Protein AF-0000000066527622 (afdb_homodimer)

Structure (mmCIF, N/CA/C/O backbone):
data_AF-0000000066527622-model_v1
#
loop_
_entity.id
_entity.type
_entity.pdbx_description
1 polymer 'Fucose-binding lectin PA-IIL'
#
loop_
_atom_site.group_PDB
_atom_site.id
_atom_site.type_symbol
_atom_site.label_atom_id
_atom_site.label_alt_id
_atom_site.label_comp_id
_atom_site.label_asym_id
_atom_site.label_entity_id
_atom_site.label_seq_id
_atom_site.pdbx_PDB_ins_code
_atom_site.Cartn_x
_atom_site.Cartn_y
_atom_site.Cartn_z
_atom_site.occupancy
_atom_site.B_iso_or_equiv
_atom_site.auth_seq_id
_atom_site.auth_comp_id
_atom_site.auth_asym_id
_atom_site.auth_atom_id
_atom_site.pdbx_PDB_model_num
ATOM 1 N N . MET A 1 1 ? 3.887 -8.141 -22.688 1 40.88 1 MET A N 1
ATOM 2 C CA . MET A 1 1 ? 3.383 -7.426 -21.516 1 40.88 1 MET A CA 1
ATOM 3 C C . MET A 1 1 ? 4.445 -7.348 -20.422 1 40.88 1 MET A C 1
ATOM 5 O O . MET A 1 1 ? 5.336 -8.203 -20.359 1 40.88 1 MET A O 1
ATOM 9 N N . ALA A 1 2 ? 4.75 -6.227 -19.844 1 55.34 2 ALA A N 1
ATOM 10 C CA . ALA A 1 2 ? 5.844 -6.238 -18.875 1 55.34 2 ALA A CA 1
ATOM 11 C C . ALA A 1 2 ? 5.641 -7.324 -17.828 1 55.34 2 ALA A C 1
ATOM 13 O O . ALA A 1 2 ? 4.504 -7.656 -17.484 1 55.34 2 ALA A O 1
ATOM 14 N N . THR A 1 3 ? 6.633 -8.172 -17.656 1 88.25 3 THR A N 1
ATOM 15 C CA . THR A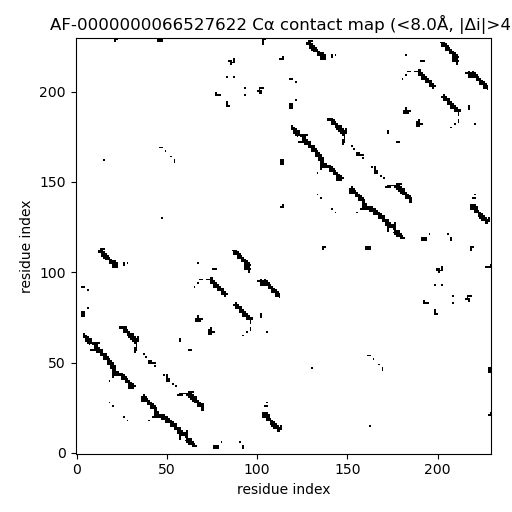 1 3 ? 6.531 -9.242 -16.672 1 88.25 3 THR A CA 1
ATOM 16 C C . THR A 1 3 ? 5.957 -8.719 -15.359 1 88.25 3 THR A C 1
ATOM 18 O O . THR A 1 3 ? 6.434 -7.711 -14.828 1 88.25 3 THR A O 1
ATOM 21 N N . GLN A 1 4 ? 4.871 -9.242 -15 1 95.56 4 GLN A N 1
ATOM 22 C CA . GLN A 1 4 ? 4.215 -8.82 -13.766 1 95.56 4 GLN A CA 1
ATOM 23 C C . GLN A 1 4 ? 5.02 -9.242 -12.539 1 95.56 4 GLN A C 1
ATOM 25 O O . GLN A 1 4 ? 5.637 -10.312 -12.531 1 95.56 4 GLN A O 1
ATOM 30 N N . GLY A 1 5 ? 5.109 -8.367 -11.586 1 98.25 5 GLY A N 1
ATOM 31 C CA . GLY A 1 5 ? 5.723 -8.672 -10.297 1 98.25 5 GLY A CA 1
ATOM 32 C C . GLY A 1 5 ? 7.223 -8.453 -10.289 1 98.25 5 GLY A C 1
ATOM 33 O O . GLY A 1 5 ? 7.906 -8.828 -9.336 1 98.25 5 GLY A O 1
ATOM 34 N N . VAL A 1 6 ? 7.77 -7.898 -11.43 1 98.5 6 VAL A N 1
ATOM 35 C CA . VAL A 1 6 ? 9.203 -7.625 -11.508 1 98.5 6 VAL A CA 1
ATOM 36 C C . VAL A 1 6 ? 9.438 -6.117 -11.586 1 98.5 6 VAL A C 1
ATOM 38 O O . VAL A 1 6 ? 8.836 -5.43 -12.414 1 98.5 6 VAL A O 1
ATOM 41 N N . PHE A 1 7 ? 10.398 -5.664 -10.789 1 98.5 7 PHE A N 1
ATOM 42 C CA . PHE A 1 7 ? 10.672 -4.234 -10.695 1 98.5 7 PHE A CA 1
ATOM 43 C C . PHE A 1 7 ? 12.172 -3.967 -10.625 1 98.5 7 PHE A C 1
ATOM 45 O O . PHE A 1 7 ? 12.945 -4.844 -10.234 1 98.5 7 PHE A O 1
ATOM 52 N N . THR A 1 8 ? 12.492 -2.842 -11.031 1 97.88 8 THR A N 1
ATOM 53 C CA . THR A 1 8 ? 13.859 -2.363 -10.859 1 97.88 8 THR A CA 1
ATOM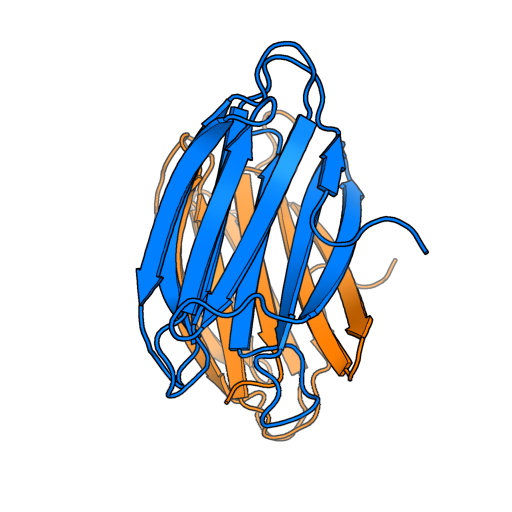 54 C C . THR A 1 8 ? 13.891 -1.115 -9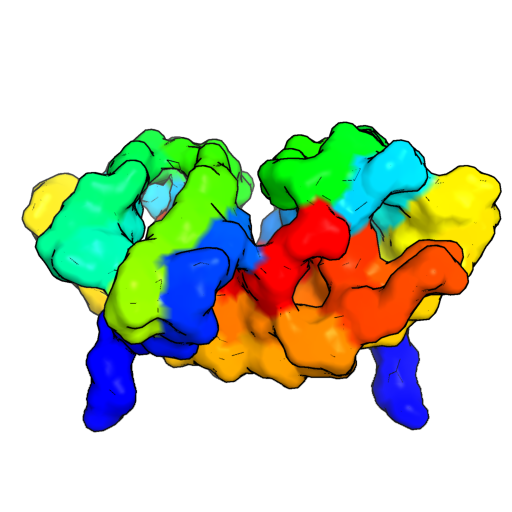.984 1 97.88 8 THR A C 1
ATOM 56 O O . THR A 1 8 ? 13.375 -0.066 -10.367 1 97.88 8 THR A O 1
ATOM 59 N N . LEU A 1 9 ? 14.461 -1.272 -8.789 1 98.38 9 LEU A N 1
ATOM 60 C CA . LEU A 1 9 ? 14.695 -0.152 -7.887 1 98.38 9 LEU A CA 1
ATOM 61 C C . LEU A 1 9 ? 16.125 0.368 -8.031 1 98.38 9 LEU A C 1
ATOM 63 O O . LEU A 1 9 ? 16.984 -0.318 -8.586 1 98.38 9 LEU A O 1
ATOM 67 N N . PRO A 1 10 ? 16.297 1.606 -7.602 1 97.5 10 PRO A N 1
ATOM 68 C CA . PRO A 1 10 ? 17.703 1.986 -7.531 1 97.5 10 PRO A CA 1
ATOM 69 C C . PRO A 1 10 ? 18.531 1.023 -6.688 1 97.5 10 PRO A C 1
ATOM 71 O O . PRO A 1 10 ? 18.047 0.516 -5.672 1 97.5 10 PRO A O 1
ATOM 74 N N . ALA A 1 11 ? 19.766 0.824 -7.082 1 98.38 11 ALA A N 1
ATOM 75 C CA . ALA A 1 11 ? 20.625 -0.128 -6.379 1 98.38 11 ALA A CA 1
ATOM 76 C C . ALA A 1 11 ? 20.844 0.3 -4.93 1 98.38 11 ALA A C 1
ATOM 78 O O . ALA A 1 11 ? 20.953 1.493 -4.641 1 98.38 11 ALA A O 1
ATOM 79 N N . ASN A 1 12 ? 20.969 -0.689 -4.062 1 98.44 12 ASN A N 1
ATOM 80 C CA . ASN A 1 12 ? 21.281 -0.513 -2.65 1 98.44 12 ASN A CA 1
ATOM 81 C C . ASN A 1 12 ? 20.344 0.495 -1.988 1 98.44 12 ASN A C 1
ATOM 83 O O . ASN A 1 12 ? 20.797 1.365 -1.239 1 98.44 12 ASN A O 1
ATOM 87 N N . THR A 1 13 ? 19.109 0.335 -2.334 1 97.81 13 THR A N 1
ATOM 88 C CA . THR A 1 13 ? 18.062 1.185 -1.775 1 97.81 13 THR A CA 1
ATOM 89 C C . THR A 1 13 ? 17.203 0.402 -0.789 1 97.81 13 THR A C 1
ATOM 91 O O . THR A 1 13 ? 16.766 -0.712 -1.086 1 97.81 13 THR A O 1
ATOM 94 N N . ARG A 1 14 ? 17 1.062 0.367 1 98.25 14 ARG A N 1
ATOM 95 C CA . ARG A 1 14 ? 16.047 0.484 1.314 1 98.25 14 ARG A CA 1
ATOM 96 C C . ARG A 1 14 ? 14.617 0.687 0.844 1 98.25 14 ARG A C 1
ATOM 98 O O . ARG A 1 14 ? 14.258 1.767 0.368 1 98.25 14 ARG A O 1
ATOM 105 N N . PHE A 1 15 ? 13.82 -0.368 0.956 1 98.69 15 PHE A N 1
ATOM 106 C CA . PHE A 1 15 ? 12.414 -0.254 0.574 1 98.69 15 PHE A CA 1
ATOM 107 C C . PHE A 1 15 ? 11.531 -1.072 1.508 1 98.69 15 PHE A C 1
ATOM 109 O O . PHE A 1 15 ? 11.984 -2.064 2.084 1 98.69 15 PHE A O 1
ATOM 116 N N . GLY A 1 16 ? 10.312 -0.607 1.746 1 98.81 16 GLY A N 1
ATOM 117 C CA . GLY A 1 16 ? 9.32 -1.382 2.473 1 98.81 16 GLY A CA 1
ATOM 118 C C . GLY A 1 16 ? 8.531 -2.32 1.584 1 98.81 16 GLY A C 1
ATOM 119 O O . GLY A 1 16 ? 8.195 -1.974 0.449 1 98.81 16 GLY A O 1
ATOM 120 N N . VAL A 1 17 ? 8.25 -3.496 2.09 1 98.94 17 VAL A N 1
ATOM 121 C CA . VAL A 1 17 ? 7.32 -4.402 1.423 1 98.94 17 VAL A CA 1
ATOM 122 C C . VAL A 1 17 ? 6.266 -4.883 2.416 1 98.94 17 VAL A C 1
ATOM 124 O O . VAL A 1 17 ? 6.598 -5.281 3.537 1 98.94 17 VAL A O 1
ATOM 127 N N . THR A 1 18 ? 5.023 -4.793 2.072 1 98.94 18 THR A N 1
ATOM 128 C CA . THR A 1 18 ? 3.898 -5.242 2.887 1 98.94 18 THR A CA 1
ATOM 129 C C . THR A 1 18 ? 2.932 -6.082 2.057 1 98.94 18 THR A C 1
ATOM 131 O O . THR A 1 18 ? 2.574 -5.707 0.939 1 98.94 18 THR A O 1
ATOM 134 N N . ALA A 1 19 ? 2.568 -7.215 2.596 1 98.88 19 ALA A N 1
ATOM 135 C CA . ALA A 1 19 ? 1.652 -8.117 1.905 1 98.88 19 ALA A CA 1
ATOM 136 C C . ALA A 1 19 ? 0.339 -8.258 2.67 1 98.88 19 ALA A C 1
ATOM 138 O O . ALA A 1 19 ? 0.336 -8.344 3.9 1 98.88 19 ALA A O 1
ATOM 139 N N . PHE A 1 20 ? -0.726 -8.258 1.896 1 98.69 20 PHE A N 1
ATOM 140 C CA . PHE A 1 20 ? -2.076 -8.406 2.424 1 98.69 20 PHE A CA 1
ATOM 141 C C . PHE A 1 20 ? -2.74 -9.664 1.873 1 98.69 20 PHE A C 1
ATOM 143 O O . PHE A 1 20 ? -2.527 -10.023 0.716 1 98.69 20 PHE A O 1
ATOM 150 N N . ALA A 1 21 ? -3.584 -10.281 2.701 1 97.69 21 ALA A N 1
ATOM 151 C CA . ALA A 1 21 ? -4.391 -11.406 2.223 1 97.69 21 ALA A CA 1
ATOM 152 C C . ALA A 1 21 ? -5.871 -11.047 2.199 1 97.69 21 ALA A C 1
ATOM 154 O O . ALA A 1 21 ? -6.383 -10.438 3.143 1 97.69 21 ALA A O 1
ATOM 155 N N . ASN A 1 22 ? -6.516 -11.406 1.112 1 96.75 22 ASN A N 1
ATOM 156 C CA . ASN A 1 22 ? -7.957 -11.281 0.908 1 96.75 22 ASN A CA 1
ATOM 157 C C . ASN A 1 22 ? -8.547 -12.547 0.302 1 96.75 22 ASN A C 1
ATOM 159 O O . ASN A 1 22 ? -9.312 -12.484 -0.663 1 96.75 22 ASN A O 1
ATOM 163 N N . SER A 1 23 ? -8.203 -13.648 0.774 1 93.94 23 SER A N 1
ATOM 164 C CA . SER A 1 23 ? -8.586 -14.945 0.225 1 93.94 23 SER A CA 1
ATOM 165 C C . SER A 1 23 ? -8.789 -15.977 1.33 1 93.94 23 SER A C 1
ATOM 167 O O . SER A 1 23 ? -8.109 -15.93 2.357 1 93.94 23 SER A O 1
ATOM 169 N N . SER A 1 24 ? -9.695 -16.891 1.033 1 93.06 24 SER A N 1
ATOM 170 C CA . SER A 1 24 ? -9.852 -18.031 1.939 1 93.06 24 SER A CA 1
ATOM 171 C C . SER A 1 24 ? -8.68 -19 1.83 1 93.06 24 SER A C 1
ATOM 173 O O . SER A 1 24 ? -8.453 -19.812 2.727 1 93.06 24 SER A O 1
ATOM 175 N N . GLY A 1 25 ? -8.039 -18.984 0.658 1 93.56 25 GLY A N 1
ATOM 176 C CA . GLY A 1 25 ? -6.824 -19.766 0.513 1 93.56 25 GLY A CA 1
ATOM 177 C C . GLY A 1 25 ? -5.598 -19.078 1.091 1 93.56 25 GLY A C 1
ATOM 178 O O . GLY A 1 25 ? -5.477 -17.859 1.024 1 93.56 25 GLY A O 1
ATOM 179 N N . THR A 1 26 ? -4.75 -19.922 1.686 1 96.81 26 THR A N 1
ATOM 180 C CA . THR A 1 26 ? -3.506 -19.375 2.211 1 96.81 26 THR A CA 1
ATOM 181 C C . THR A 1 26 ? -2.643 -18.812 1.084 1 96.81 26 THR A C 1
ATOM 183 O O . THR A 1 26 ? -2.293 -19.531 0.148 1 96.81 26 THR A O 1
ATOM 186 N N . GLN A 1 27 ? -2.326 -17.531 1.138 1 97.44 27 GLN A N 1
ATOM 187 C CA . GLN A 1 27 ? -1.458 -16.859 0.184 1 97.44 27 GLN A CA 1
ATOM 188 C C . GLN A 1 27 ? -0.003 -16.891 0.643 1 97.44 27 GLN A C 1
ATOM 190 O O . GLN A 1 27 ? 0.295 -16.594 1.804 1 97.44 27 GLN A O 1
ATOM 195 N N . THR A 1 28 ? 0.851 -17.25 -0.206 1 98.62 28 THR A N 1
ATOM 196 C CA . THR A 1 28 ? 2.281 -17.188 0.069 1 98.62 28 THR A CA 1
ATOM 197 C C . THR A 1 28 ? 2.963 -16.188 -0.854 1 98.62 28 THR A C 1
ATOM 199 O O . THR A 1 28 ? 2.869 -16.297 -2.078 1 98.62 28 THR A O 1
ATOM 202 N N . VAL A 1 29 ? 3.621 -15.234 -0.305 1 98.69 29 VAL A N 1
ATOM 203 C CA . VAL A 1 29 ? 4.312 -14.18 -1.042 1 98.69 29 VAL A CA 1
ATOM 204 C C . VAL A 1 29 ? 5.82 -14.328 -0.858 1 98.69 29 VAL A C 1
ATOM 206 O O . VAL A 1 29 ? 6.316 -14.336 0.271 1 98.69 29 VAL A O 1
ATOM 209 N N . ASN A 1 30 ? 6.504 -14.422 -1.914 1 98.81 30 ASN A N 1
ATOM 210 C CA . ASN A 1 30 ? 7.961 -14.367 -1.914 1 98.81 30 ASN A CA 1
ATOM 211 C C . ASN A 1 30 ? 8.477 -13.07 -2.543 1 98.81 30 ASN A C 1
ATOM 213 O O . ASN A 1 30 ? 8.023 -12.68 -3.621 1 98.81 30 ASN A O 1
ATOM 217 N N . VAL A 1 31 ? 9.352 -12.484 -1.854 1 98.94 31 VAL A N 1
ATOM 218 C CA . VAL A 1 31 ? 10.031 -11.312 -2.387 1 98.94 31 VAL A CA 1
ATOM 219 C C . VAL A 1 31 ? 11.492 -11.656 -2.68 1 98.94 31 VAL A C 1
ATOM 221 O O . VAL A 1 31 ? 12.242 -12.023 -1.774 1 98.94 31 VAL A O 1
ATOM 224 N N . LEU A 1 32 ? 11.812 -11.578 -3.93 1 98.88 32 LEU A N 1
ATOM 225 C CA . LEU A 1 32 ? 13.188 -11.867 -4.332 1 98.88 32 LEU A CA 1
ATOM 226 C C . LEU A 1 32 ? 13.953 -10.586 -4.605 1 98.88 32 LEU A C 1
ATOM 228 O O . LEU A 1 32 ? 13.414 -9.641 -5.195 1 98.88 32 LEU A O 1
ATOM 232 N N . VAL A 1 33 ? 15.156 -10.609 -4.141 1 98.81 33 VAL A N 1
ATOM 233 C CA . VAL A 1 33 ? 16.125 -9.57 -4.473 1 98.81 33 VAL A CA 1
ATOM 234 C C . VAL A 1 33 ? 17.328 -10.188 -5.172 1 98.81 33 VAL A C 1
ATOM 236 O O . VAL A 1 33 ? 17.953 -11.117 -4.645 1 98.81 33 VAL A O 1
ATOM 239 N N . ASN A 1 34 ? 17.625 -9.695 -6.281 1 98.06 34 ASN A N 1
ATOM 240 C CA . ASN A 1 34 ? 18.703 -10.273 -7.098 1 98.06 34 ASN A CA 1
ATOM 241 C C . ASN A 1 34 ? 18.516 -11.781 -7.277 1 98.06 34 ASN A C 1
ATOM 243 O O . ASN A 1 34 ? 19.453 -12.555 -7.098 1 98.06 34 ASN A O 1
ATOM 247 N N . ASN A 1 35 ? 17.266 -12.148 -7.461 1 97.31 35 ASN A N 1
ATOM 248 C CA . ASN A 1 35 ? 16.859 -13.508 -7.797 1 97.31 35 ASN A CA 1
ATOM 249 C C . ASN A 1 35 ? 17 -14.445 -6.602 1 97.31 35 ASN A C 1
ATOM 251 O O . ASN A 1 35 ? 17.031 -15.672 -6.77 1 97.31 35 ASN A O 1
ATOM 255 N N . GLU A 1 36 ? 17.219 -13.883 -5.43 1 98.5 36 GLU A N 1
ATOM 256 C CA . GLU A 1 36 ? 17.266 -14.656 -4.191 1 98.5 36 GLU A CA 1
ATOM 257 C C . GLU A 1 36 ? 16.125 -14.266 -3.254 1 98.5 36 GLU A C 1
ATOM 259 O O . GLU A 1 36 ? 15.82 -13.078 -3.107 1 98.5 36 GLU A O 1
ATOM 264 N N . THR A 1 37 ? 15.555 -15.281 -2.619 1 98.69 37 THR A N 1
ATOM 265 C CA . THR A 1 37 ? 14.453 -14.984 -1.704 1 98.69 37 THR A CA 1
ATOM 266 C C . THR A 1 37 ? 14.945 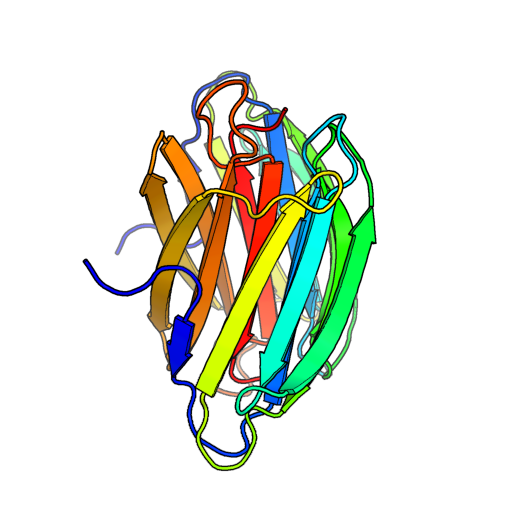-14.164 -0.516 1 98.69 37 THR A C 1
ATOM 268 O O . THR A 1 37 ? 15.844 -14.594 0.212 1 98.69 37 THR A O 1
ATOM 271 N N . ALA A 1 38 ? 14.422 -13.008 -0.41 1 98.88 38 ALA A N 1
ATOM 272 C CA . ALA A 1 38 ? 14.805 -12.117 0.684 1 98.88 38 ALA A CA 1
ATOM 273 C C . ALA A 1 38 ? 13.766 -12.148 1.801 1 98.88 38 ALA A C 1
ATOM 275 O O . ALA A 1 38 ? 14.086 -11.867 2.959 1 98.88 38 ALA A O 1
ATOM 276 N N . ALA A 1 39 ? 12.516 -12.469 1.486 1 98.88 39 ALA A N 1
ATOM 277 C CA . ALA A 1 39 ? 11.445 -12.57 2.469 1 98.88 39 ALA A CA 1
ATOM 278 C C . ALA A 1 39 ? 10.328 -13.484 1.974 1 98.88 39 ALA A C 1
ATOM 280 O O . ALA A 1 39 ? 10.109 -13.617 0.766 1 98.88 39 ALA A O 1
ATOM 281 N N . THR A 1 40 ? 9.656 -14.141 2.834 1 98.81 40 THR A N 1
ATOM 282 C CA . THR A 1 40 ? 8.461 -14.938 2.59 1 98.81 40 THR A CA 1
ATOM 283 C C . THR A 1 40 ? 7.371 -14.602 3.607 1 98.81 40 THR A C 1
ATOM 285 O O . THR A 1 40 ? 7.625 -14.602 4.816 1 98.81 40 THR A O 1
ATOM 288 N N . PHE A 1 41 ? 6.215 -14.289 3.131 1 98.69 41 PHE A N 1
ATOM 289 C CA . PHE A 1 41 ? 5.039 -14.062 3.963 1 98.69 41 PHE A CA 1
ATOM 290 C C . PHE A 1 41 ? 3.939 -15.062 3.629 1 98.69 41 PHE A C 1
ATOM 292 O O . PHE A 1 41 ? 3.752 -15.422 2.465 1 98.69 41 PHE A O 1
ATOM 299 N N . SER A 1 42 ? 3.266 -15.516 4.605 1 98.44 42 SER A N 1
ATOM 300 C CA . SER A 1 42 ? 2.154 -16.422 4.371 1 98.44 42 SER A CA 1
ATOM 301 C C . SER A 1 42 ? 1.005 -16.172 5.336 1 98.44 42 SER A C 1
ATOM 303 O O . SER A 1 42 ? 1.231 -15.898 6.52 1 98.44 42 SER A O 1
ATOM 305 N N . GLY A 1 43 ? -0.171 -16.203 4.797 1 97.25 43 GLY A N 1
ATOM 306 C CA . GLY A 1 43 ? -1.341 -16.031 5.645 1 97.25 43 GLY A CA 1
ATOM 307 C C . GLY A 1 43 ? -2.646 -16.062 4.871 1 97.25 43 GLY A C 1
ATOM 308 O O . GLY A 1 43 ? -2.643 -16.141 3.639 1 97.25 43 GLY A O 1
ATOM 309 N N . GLN A 1 44 ? -3.648 -16.203 5.57 1 95.25 44 GLN A N 1
ATOM 310 C CA . GLN A 1 44 ? -5 -16.281 5.027 1 95.25 44 GLN A CA 1
ATOM 311 C C . GLN A 1 44 ? -5.93 -15.297 5.746 1 95.25 44 GLN A C 1
ATOM 313 O O . GLN A 1 44 ? -5.867 -15.164 6.969 1 95.25 44 GLN A O 1
ATOM 318 N N . SER A 1 45 ? -6.734 -14.625 4.914 1 96.31 45 SER A N 1
ATOM 319 C CA . SER A 1 45 ? -7.762 -13.734 5.438 1 96.31 45 SER A CA 1
ATOM 320 C C . SER A 1 45 ? -8.758 -13.336 4.355 1 96.31 45 SER A C 1
ATOM 322 O O . SER A 1 45 ? -8.414 -13.312 3.17 1 96.31 45 SER A O 1
ATOM 324 N N . THR A 1 46 ? -9.922 -13.031 4.645 1 94.38 46 THR A N 1
ATOM 325 C CA . THR A 1 46 ? -10.883 -12.43 3.721 1 94.38 46 THR A CA 1
ATOM 326 C C . THR A 1 46 ? -11.125 -10.969 4.07 1 94.38 46 THR A C 1
ATOM 328 O O . THR A 1 46 ? -12.086 -10.359 3.586 1 94.38 46 THR A O 1
ATOM 331 N N . ASN A 1 47 ? -10.266 -10.414 4.988 1 96.88 47 ASN A N 1
ATOM 332 C CA . ASN A 1 47 ? -10.477 -9.07 5.516 1 96.88 47 ASN A CA 1
ATOM 333 C C . ASN A 1 47 ? -9.219 -8.219 5.406 1 96.88 47 ASN A C 1
ATOM 335 O O . ASN A 1 47 ? -8.898 -7.461 6.32 1 96.88 47 ASN A O 1
ATOM 339 N N . ASN A 1 48 ? -8.5 -8.391 4.395 1 97.88 48 ASN A N 1
ATOM 340 C CA . ASN A 1 48 ? -7.363 -7.543 4.051 1 97.88 48 ASN A CA 1
ATOM 341 C C . ASN A 1 48 ? -6.324 -7.52 5.168 1 97.88 48 ASN A C 1
ATOM 343 O O . ASN A 1 48 ? -5.77 -6.465 5.484 1 97.88 48 ASN A O 1
ATOM 347 N N . ALA A 1 49 ? -6.062 -8.648 5.785 1 98 49 ALA A N 1
ATOM 348 C CA . ALA A 1 49 ? -5.09 -8.711 6.871 1 98 49 ALA A CA 1
ATOM 349 C C . ALA A 1 49 ? -3.668 -8.539 6.344 1 98 49 ALA A C 1
ATOM 351 O O . ALA A 1 49 ? -3.32 -9.078 5.289 1 98 49 ALA A O 1
ATOM 352 N N . VAL A 1 50 ? -2.867 -7.754 7.105 1 98.5 50 VAL A N 1
ATOM 353 C CA . VAL A 1 50 ? -1.434 -7.742 6.84 1 98.5 50 VAL A CA 1
ATOM 354 C C . VAL A 1 50 ? -0.827 -9.094 7.215 1 98.5 50 VAL A C 1
ATOM 356 O O . VAL A 1 50 ? -0.875 -9.5 8.375 1 98.5 50 VAL A O 1
ATOM 359 N N . ILE A 1 51 ? -0.206 -9.719 6.25 1 98.56 51 ILE A N 1
ATOM 360 C CA . ILE A 1 51 ? 0.34 -11.039 6.547 1 98.56 51 ILE A CA 1
ATOM 361 C C . ILE A 1 51 ? 1.859 -10.953 6.68 1 98.56 51 ILE A C 1
ATOM 363 O O . ILE A 1 51 ? 2.514 -11.93 7.051 1 98.56 51 ILE A O 1
ATOM 367 N N . GLY A 1 52 ? 2.434 -9.797 6.391 1 98.56 52 GLY A N 1
ATOM 368 C CA . GLY A 1 52 ? 3.855 -9.562 6.578 1 98.56 52 GLY A CA 1
ATOM 369 C C . GLY A 1 52 ? 4.301 -8.188 6.121 1 98.56 52 GLY A C 1
ATOM 370 O O . GLY A 1 52 ? 3.725 -7.621 5.191 1 98.56 52 GLY A O 1
ATOM 371 N N . THR A 1 53 ? 5.27 -7.629 6.742 1 98.62 53 THR A N 1
ATOM 372 C CA . THR A 1 53 ? 5.922 -6.375 6.367 1 98.62 53 THR A CA 1
ATOM 373 C C . THR A 1 53 ? 7.398 -6.398 6.75 1 98.62 53 THR A C 1
ATOM 375 O O . THR A 1 53 ? 7.766 -6.949 7.793 1 98.62 53 THR A O 1
ATOM 378 N N . GLN A 1 54 ? 8.234 -5.926 5.93 1 98.62 54 GLN A N 1
ATOM 379 C CA . GLN A 1 54 ? 9.672 -5.91 6.176 1 98.62 54 GLN A CA 1
ATOM 380 C C . GLN A 1 54 ? 10.359 -4.812 5.371 1 98.62 54 GLN A C 1
ATOM 382 O O . GLN A 1 54 ? 9.898 -4.457 4.285 1 98.62 54 GLN A O 1
ATOM 387 N N . VAL A 1 55 ? 11.344 -4.238 5.945 1 98.81 55 VAL A N 1
ATOM 388 C CA . VAL A 1 55 ? 12.242 -3.389 5.168 1 98.81 55 VAL A CA 1
ATOM 389 C C . VAL A 1 55 ? 13.391 -4.223 4.609 1 98.81 55 VAL A C 1
ATOM 391 O O . VAL A 1 55 ? 14.031 -4.98 5.344 1 98.81 55 VAL A O 1
ATOM 394 N N . LEU A 1 56 ? 13.57 -4.168 3.328 1 98.81 56 LEU A N 1
ATOM 395 C CA . LEU A 1 56 ? 14.633 -4.883 2.629 1 98.81 56 LEU A CA 1
ATOM 396 C C . LEU A 1 56 ? 15.547 -3.908 1.899 1 98.81 56 LEU A C 1
ATOM 398 O O . LEU A 1 56 ? 15.305 -2.701 1.891 1 98.81 56 LEU A O 1
ATOM 402 N N . ASN A 1 57 ? 16.641 -4.371 1.373 1 98.81 57 ASN A N 1
ATOM 403 C CA . ASN A 1 57 ? 17.562 -3.637 0.508 1 98.81 57 ASN A CA 1
ATOM 404 C C . ASN A 1 57 ? 17.562 -4.191 -0.914 1 98.81 57 ASN A C 1
ATOM 406 O O . ASN A 1 57 ? 17.562 -5.406 -1.112 1 98.81 57 ASN A O 1
ATOM 410 N N . SER A 1 58 ? 17.578 -3.365 -1.928 1 98.75 58 SER A N 1
ATOM 411 C CA . SER A 1 58 ? 17.359 -3.77 -3.314 1 98.75 58 SER A CA 1
ATOM 412 C C . SER A 1 58 ? 18.609 -4.41 -3.9 1 98.75 58 SER A C 1
ATOM 414 O O . SER A 1 58 ? 18.594 -4.887 -5.039 1 98.75 58 SER A O 1
ATOM 416 N N . GLY A 1 59 ? 19.672 -4.457 -3.115 1 98.19 59 GLY A N 1
ATOM 417 C CA . GLY A 1 59 ? 20.906 -5.086 -3.566 1 98.19 59 GLY A CA 1
ATOM 418 C C . GLY A 1 59 ? 21.562 -4.355 -4.723 1 98.19 59 GLY A C 1
ATOM 419 O O . GLY A 1 59 ? 21.156 -3.244 -5.07 1 98.19 59 GLY A O 1
ATOM 420 N N . SER A 1 60 ? 22.5 -4.914 -5.324 1 98.19 60 SER A N 1
ATOM 421 C CA . SER A 1 60 ? 23.375 -4.238 -6.277 1 98.19 60 SER A CA 1
ATOM 422 C C . SER A 1 60 ? 22.672 -4.027 -7.617 1 98.19 60 SER A C 1
ATOM 424 O O . SER A 1 60 ? 22.953 -3.055 -8.32 1 98.19 60 SER A O 1
ATOM 426 N N . SER A 1 61 ? 21.812 -4.895 -8 1 97.94 61 SER A N 1
ATOM 427 C CA . SER A 1 61 ? 21.172 -4.789 -9.312 1 97.94 61 SER A CA 1
ATOM 428 C C . SER A 1 61 ? 19.859 -4.016 -9.227 1 97.94 61 SER A C 1
ATOM 430 O O . SER A 1 61 ? 19.344 -3.555 -10.242 1 97.94 61 SER A O 1
ATOM 432 N N . GLY A 1 62 ? 19.281 -3.961 -8.078 1 98.38 62 GLY A N 1
ATOM 433 C CA . GLY A 1 62 ? 17.984 -3.318 -7.875 1 98.38 62 GLY A CA 1
ATOM 434 C C . GLY A 1 62 ? 16.812 -4.168 -8.344 1 98.38 62 GLY A C 1
ATOM 435 O O . GLY A 1 62 ? 15.68 -3.707 -8.344 1 98.38 62 GLY A O 1
ATOM 436 N N . LYS A 1 63 ? 17.125 -5.387 -8.695 1 98.44 63 LYS A N 1
ATOM 437 C CA . LYS A 1 63 ? 16.062 -6.242 -9.211 1 98.44 63 LYS A CA 1
ATOM 438 C C . LYS A 1 63 ? 15.234 -6.832 -8.07 1 98.44 63 LYS A C 1
ATOM 440 O O . LYS A 1 63 ? 15.766 -7.527 -7.203 1 98.44 63 LYS A O 1
ATOM 445 N N . VAL A 1 64 ? 13.992 -6.531 -7.988 1 98.81 64 VAL A N 1
ATOM 446 C CA . VAL A 1 64 ? 13.047 -7.039 -6.996 1 98.81 64 VAL A CA 1
ATOM 447 C C . VAL A 1 64 ? 11.898 -7.766 -7.695 1 98.81 64 VAL A C 1
ATOM 449 O O . VAL A 1 64 ? 11.336 -7.254 -8.664 1 98.81 64 VAL A O 1
ATOM 452 N N . GLN A 1 65 ? 11.633 -8.945 -7.25 1 98.81 65 GLN A N 1
ATOM 453 C CA . GLN A 1 65 ? 10.539 -9.719 -7.832 1 98.81 65 GLN A CA 1
ATOM 454 C C . GLN A 1 65 ? 9.578 -10.211 -6.75 1 98.81 65 GLN A C 1
ATOM 456 O O . GLN A 1 65 ? 10.016 -10.711 -5.711 1 98.81 65 GLN A O 1
ATOM 461 N N . VAL A 1 66 ? 8.312 -10.062 -6.973 1 98.88 66 VAL A N 1
ATOM 462 C CA . VAL A 1 66 ? 7.262 -10.602 -6.113 1 98.88 66 VAL A CA 1
ATOM 463 C C . VAL A 1 66 ? 6.629 -11.828 -6.781 1 98.88 66 VAL A C 1
ATOM 465 O O . VAL A 1 66 ? 6.215 -11.758 -7.941 1 98.88 66 VAL A O 1
ATOM 468 N N . GLN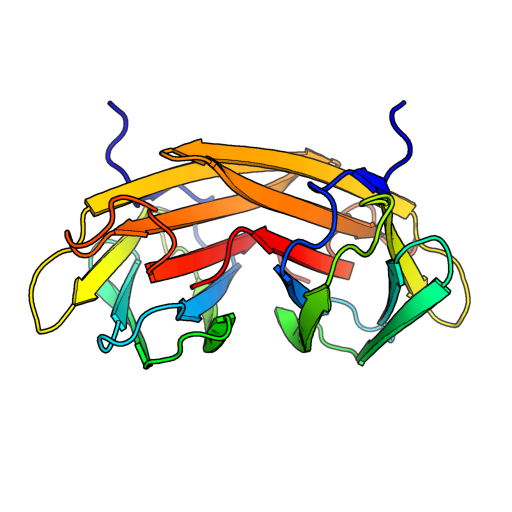 A 1 67 ? 6.629 -12.875 -6.078 1 98.56 67 GLN A N 1
ATOM 469 C CA . GLN A 1 67 ? 5.902 -14.078 -6.48 1 98.56 67 GLN A CA 1
ATOM 470 C C . GLN A 1 67 ? 4.816 -14.422 -5.469 1 98.56 67 GLN A C 1
ATOM 472 O O . GLN A 1 67 ? 5.02 -14.305 -4.262 1 98.56 67 GLN A O 1
ATOM 477 N N . VAL A 1 68 ? 3.684 -14.859 -6.004 1 98.5 68 VAL A N 1
ATOM 478 C CA . VAL A 1 68 ? 2.582 -15.258 -5.133 1 98.5 68 VAL A CA 1
ATOM 479 C C . VAL A 1 68 ? 2.08 -16.641 -5.535 1 98.5 68 VAL A C 1
ATOM 481 O O . VAL A 1 68 ? 1.978 -16.953 -6.723 1 98.5 68 VAL A O 1
ATOM 484 N N . SER A 1 69 ? 1.835 -17.406 -4.578 1 97.69 69 SER A N 1
ATOM 485 C CA . SER A 1 69 ? 1.249 -18.719 -4.84 1 97.69 69 SER A CA 1
ATOM 486 C C . SER A 1 69 ? 0.158 -19.047 -3.824 1 97.69 69 SER A C 1
ATOM 488 O O . SER A 1 69 ? 0.1 -18.453 -2.75 1 97.69 69 SER A O 1
ATOM 490 N N . VAL A 1 70 ? -0.715 -19.891 -4.207 1 94.88 70 VAL A N 1
ATOM 491 C CA . VAL A 1 70 ? -1.723 -20.5 -3.342 1 94.88 70 VAL A CA 1
ATOM 492 C C . VAL A 1 70 ? -1.631 -22.016 -3.43 1 94.88 70 VAL A C 1
ATOM 494 O O . VAL A 1 70 ? -1.688 -22.594 -4.52 1 94.88 70 VAL A O 1
ATOM 497 N N . ASN A 1 71 ? -1.445 -22.531 -2.16 1 87 71 ASN A N 1
ATOM 498 C CA . ASN A 1 71 ? -1.304 -23.984 -2.094 1 87 71 ASN A CA 1
ATOM 499 C C . ASN A 1 71 ? -0.237 -24.484 -3.062 1 87 71 ASN A C 1
ATOM 501 O O . ASN A 1 71 ? -0.446 -25.484 -3.76 1 87 71 ASN A O 1
ATOM 505 N N . GLY A 1 72 ? 0.786 -23.688 -3.236 1 87.88 72 GLY A N 1
ATOM 506 C CA . GLY A 1 72 ? 1.939 -24.109 -4.016 1 87.88 72 GLY A CA 1
ATOM 507 C C . GLY A 1 72 ? 1.804 -23.812 -5.496 1 87.88 72 GLY A C 1
ATOM 508 O O . GLY A 1 72 ? 2.725 -24.062 -6.273 1 87.88 72 GLY A O 1
ATOM 509 N N . ARG A 1 73 ? 0.653 -23.281 -5.906 1 94.19 73 ARG A N 1
ATOM 510 C CA . ARG A 1 73 ? 0.441 -22.922 -7.305 1 94.19 73 ARG A CA 1
ATOM 511 C C . ARG A 1 73 ? 0.616 -21.422 -7.527 1 94.19 73 ARG A C 1
ATOM 513 O O . ARG A 1 73 ? 0.046 -20.609 -6.793 1 94.19 73 ARG A O 1
ATOM 520 N N . PRO A 1 74 ? 1.44 -21.188 -8.586 1 96 74 PRO A N 1
ATOM 521 C CA . PRO A 1 74 ? 1.624 -19.75 -8.844 1 96 74 PRO A CA 1
ATOM 522 C C . PRO A 1 74 ? 0.316 -19.047 -9.188 1 96 74 PRO A C 1
ATOM 524 O O . PRO A 1 74 ? -0.526 -19.594 -9.891 1 96 74 PRO A O 1
ATOM 527 N N . SER A 1 75 ? 0.151 -17.922 -8.656 1 96.94 75 SER A N 1
ATOM 528 C CA . SER A 1 75 ? -1.001 -17.078 -8.969 1 96.94 75 SER A CA 1
ATOM 529 C C . SER A 1 75 ? -0.716 -16.172 -10.164 1 96.94 75 SER A C 1
ATOM 531 O O . SER A 1 75 ? 0.443 -15.891 -10.469 1 96.94 75 SER A O 1
ATOM 533 N N . ASP A 1 76 ? -1.81 -15.773 -10.891 1 95.69 76 ASP A N 1
ATOM 534 C CA . ASP A 1 76 ? -1.671 -14.695 -11.859 1 95.69 76 ASP A CA 1
ATOM 535 C C . ASP A 1 76 ? -1.455 -13.352 -11.156 1 95.69 76 ASP A C 1
ATOM 537 O O . ASP A 1 76 ? -2.08 -13.078 -10.133 1 95.69 76 ASP A O 1
ATOM 541 N N . LEU A 1 77 ? -0.554 -12.562 -11.781 1 97.5 77 LEU A N 1
ATOM 542 C CA . LEU A 1 77 ? -0.268 -11.273 -11.148 1 97.5 77 LEU A CA 1
ATOM 543 C C . LEU A 1 77 ? -0.605 -10.125 -12.086 1 97.5 77 LEU A C 1
ATOM 545 O O . LEU A 1 77 ? -0.55 -10.273 -13.312 1 97.5 77 LEU A O 1
ATOM 549 N N . VAL A 1 78 ? -0.985 -9.047 -11.562 1 97.44 78 VAL A N 1
ATOM 550 C CA . VAL A 1 78 ? -0.999 -7.727 -12.188 1 97.44 78 VAL A CA 1
ATOM 551 C C . VAL A 1 78 ? -0.199 -6.742 -11.336 1 97.44 78 VAL A C 1
ATOM 553 O O . VAL A 1 78 ? -0.173 -6.852 -10.109 1 97.44 78 VAL A O 1
ATOM 556 N N . SER A 1 79 ? 0.567 -5.805 -12.016 1 98.06 79 SER A N 1
ATOM 557 C CA . SER A 1 79 ? 1.398 -4.91 -11.211 1 98.06 79 SER A CA 1
ATOM 558 C C . SER A 1 79 ? 1.637 -3.588 -11.93 1 98.06 79 SER A C 1
ATOM 560 O O . SER A 1 79 ? 1.399 -3.477 -13.133 1 98.06 79 SER A O 1
ATOM 562 N N . ALA A 1 80 ? 1.962 -2.645 -11.141 1 97.06 80 ALA A N 1
ATOM 563 C CA . ALA A 1 80 ? 2.309 -1.324 -11.656 1 97.06 80 ALA A CA 1
ATOM 564 C C . ALA A 1 80 ? 3.293 -0.612 -10.734 1 97.06 80 ALA A C 1
ATOM 566 O O . ALA A 1 80 ? 3.367 -0.916 -9.547 1 97.06 80 ALA A O 1
ATOM 567 N N . GLN A 1 81 ? 4.039 0.227 -11.32 1 96.5 81 GLN A N 1
ATOM 568 C CA . GLN A 1 81 ? 4.859 1.166 -10.555 1 96.5 81 GLN A CA 1
ATOM 569 C C . GLN A 1 81 ? 4.297 2.582 -10.648 1 96.5 81 GLN A C 1
ATOM 571 O O . GLN A 1 81 ? 3.859 3.018 -11.711 1 96.5 81 GLN A O 1
ATOM 576 N N . VAL A 1 82 ? 4.246 3.27 -9.539 1 96.88 82 VAL A N 1
ATOM 577 C CA . VAL A 1 82 ? 3.697 4.617 -9.445 1 96.88 82 VAL A CA 1
ATOM 578 C C . VAL A 1 82 ? 4.719 5.547 -8.797 1 96.88 82 VAL A C 1
ATOM 580 O O . VAL A 1 82 ? 5.352 5.184 -7.801 1 96.88 82 VAL A O 1
ATOM 583 N N . ILE A 1 83 ? 4.867 6.664 -9.43 1 97.38 83 ILE A N 1
ATOM 584 C CA . ILE A 1 83 ? 5.742 7.676 -8.852 1 97.38 83 ILE A CA 1
ATOM 585 C C . ILE A 1 83 ? 4.93 8.922 -8.508 1 97.38 83 ILE A C 1
ATOM 587 O O . ILE A 1 83 ? 4.262 9.492 -9.375 1 97.38 83 ILE A O 1
ATOM 591 N N . LEU A 1 84 ? 4.988 9.258 -7.172 1 96.44 84 LEU A N 1
ATOM 592 C CA . LEU A 1 84 ? 4.363 10.5 -6.738 1 96.44 84 LEU A CA 1
ATOM 593 C C . LEU A 1 84 ? 5.395 11.609 -6.605 1 96.44 84 LEU A C 1
ATOM 595 O O . LEU A 1 84 ? 6.535 11.461 -7.051 1 96.44 84 LEU A O 1
ATOM 599 N N . THR A 1 85 ? 4.992 12.672 -6.098 1 89.69 85 THR A N 1
ATOM 600 C CA . THR A 1 85 ? 5.871 13.82 -5.914 1 89.69 85 THR A CA 1
ATOM 601 C C . THR A 1 85 ? 7.094 13.445 -5.086 1 89.69 85 THR A C 1
ATOM 603 O O . THR A 1 85 ? 7.008 12.602 -4.188 1 89.69 85 THR A O 1
ATOM 606 N N . ASN A 1 86 ? 8.281 14.07 -5.527 1 91.19 86 ASN A N 1
ATOM 607 C CA . ASN A 1 86 ? 9.57 13.93 -4.852 1 91.19 86 ASN A CA 1
ATOM 608 C C . ASN A 1 86 ? 10.023 12.469 -4.82 1 91.19 86 ASN A C 1
ATOM 610 O O . ASN A 1 86 ? 10.523 11.992 -3.801 1 91.19 86 ASN A O 1
ATOM 614 N N . GLU A 1 87 ? 9.688 11.828 -5.785 1 91.69 87 GLU A N 1
ATOM 615 C CA . GLU A 1 87 ? 10.211 10.492 -6.07 1 91.69 87 GLU A CA 1
ATOM 616 C C . GLU A 1 87 ? 9.727 9.477 -5.039 1 91.69 87 GLU A C 1
ATOM 618 O O . GLU A 1 87 ? 10.445 8.531 -4.711 1 91.69 87 GLU A O 1
ATOM 623 N N . LEU A 1 88 ? 8.617 9.844 -4.383 1 96.44 88 LEU A N 1
ATOM 624 C CA . LEU A 1 88 ? 7.973 8.773 -3.623 1 96.44 88 LEU A CA 1
ATOM 625 C C . LEU A 1 88 ? 7.438 7.691 -4.555 1 96.44 88 LEU A C 1
ATOM 627 O O . LEU A 1 88 ? 6.543 7.949 -5.363 1 96.44 88 LEU A O 1
ATOM 631 N N . ASN A 1 89 ? 8.008 6.531 -4.434 1 98.12 89 ASN A N 1
ATOM 632 C CA . ASN A 1 89 ? 7.727 5.453 -5.375 1 98.12 89 ASN A CA 1
ATOM 633 C C . ASN A 1 89 ? 6.898 4.348 -4.727 1 98.12 89 ASN A C 1
ATOM 635 O O . ASN A 1 89 ? 7.113 4.008 -3.561 1 98.12 89 ASN A O 1
ATOM 639 N N . PHE A 1 90 ? 6.012 3.781 -5.508 1 98.5 90 PHE A N 1
ATOM 640 C CA . PHE A 1 90 ? 5.289 2.57 -5.133 1 98.5 90 PHE A CA 1
ATOM 641 C C . PHE A 1 90 ? 5.406 1.512 -6.223 1 98.5 90 PHE A C 1
ATOM 643 O O . PHE A 1 90 ? 5.422 1.837 -7.414 1 98.5 90 PHE A O 1
ATOM 650 N N . ALA A 1 91 ? 5.543 0.319 -5.875 1 98.62 91 ALA A N 1
ATOM 651 C CA . ALA A 1 91 ? 5.195 -0.83 -6.707 1 98.62 91 ALA A CA 1
ATOM 652 C C . ALA A 1 91 ? 4.016 -1.599 -6.117 1 98.62 91 ALA A C 1
ATOM 654 O O . ALA A 1 91 ? 4.008 -1.913 -4.926 1 98.62 91 ALA A O 1
ATOM 655 N N . LEU A 1 92 ? 3.049 -1.854 -6.969 1 98.69 92 LEU A N 1
ATOM 656 C CA . LEU A 1 92 ? 1.794 -2.475 -6.555 1 98.69 92 LEU A CA 1
ATOM 657 C C . LEU A 1 92 ? 1.583 -3.805 -7.266 1 98.69 92 LEU A C 1
ATOM 659 O O . LEU A 1 92 ? 1.778 -3.9 -8.484 1 98.69 92 LEU A O 1
ATOM 663 N N . VAL A 1 93 ? 1.238 -4.82 -6.484 1 98.62 93 VAL A N 1
ATOM 664 C CA . VAL A 1 93 ? 0.987 -6.137 -7.066 1 98.62 93 VAL A CA 1
ATOM 665 C C . VAL A 1 93 ? -0.358 -6.668 -6.578 1 98.62 93 VAL A C 1
ATOM 667 O O . VAL A 1 93 ? -0.66 -6.609 -5.383 1 98.62 93 VAL A O 1
ATOM 670 N N . GLY A 1 94 ? -1.205 -7.094 -7.438 1 98.25 94 GLY A N 1
ATOM 671 C CA . GLY A 1 94 ? -2.365 -7.922 -7.145 1 98.25 94 GLY A CA 1
ATOM 672 C C . GLY A 1 94 ? -2.244 -9.336 -7.684 1 98.25 94 GLY A C 1
ATOM 673 O O . GLY A 1 94 ? -1.593 -9.555 -8.711 1 98.25 94 GLY A O 1
ATOM 674 N N . SER A 1 95 ? -2.885 -10.25 -6.922 1 97.75 95 SER A N 1
ATOM 675 C CA . SER A 1 95 ? -2.795 -11.633 -7.359 1 97.75 95 SER A CA 1
ATOM 676 C C . SER A 1 95 ? -4.18 -12.266 -7.496 1 97.75 95 SER A C 1
ATOM 678 O O . SER A 1 95 ? -5.141 -11.789 -6.887 1 97.75 95 SER A O 1
ATOM 680 N N . GLU A 1 96 ? -4.258 -13.281 -8.281 1 94.88 96 GLU A N 1
ATOM 681 C CA . GLU A 1 96 ? -5.465 -14.07 -8.5 1 94.88 96 GLU A CA 1
ATOM 682 C C . GLU A 1 96 ? -5.156 -15.57 -8.477 1 94.88 96 GLU A C 1
ATOM 684 O O . GLU A 1 96 ? -4.262 -16.031 -9.188 1 94.88 96 GLU A O 1
ATOM 689 N N . ASP A 1 97 ? -5.906 -16.281 -7.656 1 89.12 97 ASP A N 1
ATOM 690 C CA . ASP A 1 97 ? -5.582 -17.688 -7.449 1 89.12 97 ASP A CA 1
ATOM 691 C C . ASP A 1 97 ? -6.418 -18.578 -8.367 1 89.12 97 ASP A C 1
ATOM 693 O O . ASP A 1 97 ? -6.324 -19.812 -8.297 1 89.12 97 ASP A O 1
ATOM 697 N N . GLY A 1 98 ? -7.215 -18 -9.227 1 83 98 GLY A N 1
ATOM 698 C CA . GLY A 1 98 ? -7.914 -18.781 -10.234 1 83 98 GLY A CA 1
ATOM 699 C C . GLY A 1 98 ? -9.375 -19.016 -9.891 1 83 98 GLY A C 1
ATOM 700 O O . GLY A 1 98 ? -10.094 -19.672 -10.648 1 83 98 GLY A O 1
ATOM 701 N N . THR A 1 99 ? -9.797 -18.578 -8.773 1 81.38 99 THR A N 1
ATOM 702 C CA . THR A 1 99 ? -11.148 -18.906 -8.344 1 81.38 99 THR A CA 1
ATOM 703 C C . THR A 1 99 ? -12.141 -17.844 -8.812 1 81.38 99 THR A C 1
ATOM 705 O O . THR A 1 99 ? -13.273 -18.172 -9.18 1 81.38 99 THR A O 1
ATOM 708 N N . ASP A 1 100 ? -11.594 -16.719 -8.711 1 82.88 100 ASP A N 1
ATOM 709 C CA . ASP A 1 100 ? -12.359 -15.586 -9.195 1 82.88 100 ASP A CA 1
ATOM 710 C C . ASP A 1 100 ? -11.469 -14.617 -9.977 1 82.88 100 ASP A C 1
ATOM 712 O O . ASP A 1 100 ? -10.305 -14.914 -10.234 1 82.88 100 ASP A O 1
ATOM 716 N N . ASN A 1 101 ? -11.789 -13.664 -10.656 1 87.62 101 ASN A N 1
ATOM 717 C CA . ASN A 1 101 ? -11.07 -12.758 -11.539 1 87.62 101 ASN A CA 1
ATOM 718 C C . ASN A 1 101 ? -10.953 -11.359 -10.938 1 87.62 101 ASN A C 1
ATOM 720 O O . ASN A 1 101 ? -11.07 -10.367 -11.656 1 87.62 101 ASN A O 1
ATOM 724 N N . ASP A 1 102 ? -10.648 -11.414 -9.578 1 88.62 102 ASP A N 1
ATOM 725 C CA . ASP A 1 102 ? -10.695 -10.086 -8.977 1 88.62 102 ASP A CA 1
ATOM 726 C C . ASP A 1 102 ? -9.289 -9.578 -8.656 1 88.62 102 ASP A C 1
ATOM 728 O O . ASP A 1 102 ? -9.109 -8.398 -8.336 1 88.62 102 ASP A O 1
ATOM 732 N N . TYR A 1 103 ? -8.258 -10.414 -8.742 1 94.12 103 TYR A N 1
ATOM 733 C CA . TYR A 1 103 ? -6.836 -10.109 -8.648 1 94.12 103 TYR A CA 1
ATOM 734 C C . TYR A 1 103 ? -6.516 -9.383 -7.348 1 94.12 103 TYR A C 1
ATOM 736 O O . TYR A 1 103 ? -5.66 -8.492 -7.32 1 94.12 103 TYR A O 1
ATOM 744 N N . ASN A 1 104 ? -7.352 -9.727 -6.203 1 95.88 104 ASN A N 1
ATOM 745 C CA . ASN A 1 104 ? -7.113 -9.094 -4.906 1 95.88 104 ASN A CA 1
ATOM 746 C C . ASN A 1 104 ? -6.766 -10.125 -3.836 1 95.88 104 ASN A C 1
ATOM 748 O O . ASN A 1 104 ? -6.75 -9.805 -2.646 1 95.88 104 ASN A O 1
ATOM 752 N N . ASP A 1 105 ? -6.512 -11.398 -4.23 1 96.75 105 ASP A N 1
ATOM 753 C CA . ASP A 1 105 ? -6.32 -12.453 -3.248 1 96.75 105 ASP A CA 1
ATOM 754 C C . ASP A 1 105 ? -5.133 -12.156 -2.338 1 96.75 105 ASP A C 1
ATOM 756 O O . ASP A 1 105 ? -5.223 -12.297 -1.117 1 96.75 105 ASP A O 1
ATOM 760 N N . ALA A 1 106 ? -4.078 -11.859 -2.912 1 97.56 106 ALA A N 1
ATOM 761 C CA . ALA A 1 106 ? -2.969 -11.195 -2.236 1 97.56 106 ALA A CA 1
ATOM 762 C C . ALA A 1 106 ? -2.67 -9.836 -2.877 1 97.56 106 ALA A C 1
ATOM 764 O O . ALA A 1 106 ? -2.75 -9.695 -4.098 1 97.56 106 ALA A O 1
ATOM 765 N N . VAL A 1 107 ? -2.416 -8.867 -2.062 1 98.5 107 VAL A N 1
ATOM 766 C CA . VAL A 1 107 ? -1.953 -7.547 -2.479 1 98.5 107 VAL A CA 1
ATOM 767 C C . VAL A 1 107 ? -0.594 -7.25 -1.849 1 98.5 107 VAL A C 1
ATOM 769 O O . VAL A 1 107 ? -0.384 -7.512 -0.662 1 98.5 107 VAL A O 1
ATOM 772 N N . VAL A 1 108 ? 0.355 -6.801 -2.617 1 98.88 108 VAL A N 1
ATOM 773 C CA . VAL A 1 108 ? 1.673 -6.43 -2.113 1 98.88 108 VAL A CA 1
ATOM 774 C C . VAL A 1 108 ? 1.976 -4.977 -2.475 1 98.88 108 VAL A C 1
ATOM 776 O O . VAL A 1 108 ? 1.738 -4.551 -3.605 1 98.88 108 VAL A O 1
ATOM 779 N N . VAL A 1 109 ? 2.42 -4.219 -1.521 1 98.88 109 VAL A N 1
ATOM 780 C CA . VAL A 1 109 ? 2.824 -2.83 -1.712 1 98.88 109 VAL A CA 1
ATOM 781 C C . VAL A 1 109 ? 4.305 -2.672 -1.368 1 98.88 109 VAL A C 1
ATOM 783 O O . VAL A 1 109 ? 4.746 -3.08 -0.292 1 98.88 109 VAL A O 1
ATOM 786 N N . ILE A 1 110 ? 5.031 -2.131 -2.303 1 98.94 110 ILE A N 1
ATOM 787 C CA . ILE A 1 110 ? 6.418 -1.73 -2.102 1 98.94 110 ILE A CA 1
ATOM 788 C C . ILE A 1 110 ? 6.531 -0.209 -2.172 1 98.94 110 ILE A C 1
ATOM 790 O O . ILE A 1 110 ? 5.961 0.423 -3.062 1 98.94 110 ILE A O 1
ATOM 794 N N . ASN A 1 111 ? 7.203 0.395 -1.178 1 98.81 111 ASN A N 1
ATOM 795 C CA . ASN A 1 111 ? 7.395 1.841 -1.216 1 98.81 111 ASN A CA 1
ATOM 796 C C . ASN A 1 111 ? 8.836 2.225 -0.904 1 98.81 111 ASN A C 1
ATOM 798 O O . ASN A 1 111 ? 9.492 1.579 -0.083 1 98.81 111 ASN A O 1
ATOM 802 N N . TRP A 1 112 ? 9.352 3.178 -1.589 1 97.88 112 TRP A N 1
ATOM 803 C CA . TRP A 1 112 ? 10.664 3.771 -1.368 1 97.88 112 TRP A CA 1
ATOM 804 C C . TRP A 1 112 ? 10.711 5.203 -1.889 1 97.88 112 TRP A C 1
ATOM 806 O O . TRP A 1 112 ? 9.859 5.609 -2.684 1 97.88 112 TRP A O 1
ATOM 816 N N . PRO A 1 113 ? 11.695 6.051 -1.441 1 95.19 113 PRO A N 1
ATOM 817 C CA . PRO A 1 113 ? 12.719 5.797 -0.422 1 95.19 113 PRO A CA 1
ATOM 818 C C . PRO A 1 113 ? 12.156 5.82 0.997 1 95.19 113 PRO A C 1
ATOM 820 O O . PRO A 1 113 ? 11.008 6.219 1.201 1 95.19 113 PRO A O 1
ATOM 823 N N . LEU A 1 114 ? 12.914 5.258 1.938 1 95.19 114 LEU A N 1
ATOM 824 C CA . LEU A 1 114 ? 12.547 5.32 3.35 1 95.19 114 LEU A CA 1
ATOM 825 C C . LEU A 1 114 ? 13.359 6.387 4.074 1 95.19 114 LEU A C 1
ATOM 827 O O . LEU A 1 114 ? 14.359 6.879 3.543 1 95.19 114 LEU A O 1
ATOM 831 N N . GLY A 1 115 ? 12.914 6.766 5.289 1 79.69 115 GLY A N 1
ATOM 832 C CA . GLY A 1 115 ? 13.672 7.688 6.117 1 79.69 115 GLY A CA 1
ATOM 833 C C . GLY A 1 115 ? 13.422 9.141 5.773 1 79.69 115 GLY A C 1
ATOM 834 O O . GLY A 1 115 ? 12.875 9.453 4.715 1 79.69 115 GLY A O 1
ATOM 835 N N . MET B 1 1 ? -5.355 21.781 -8.883 1 41.28 1 MET B N 1
ATOM 836 C CA . MET B 1 1 ? -4.754 20.469 -8.664 1 41.28 1 MET B CA 1
ATOM 837 C C . MET B 1 1 ? -5.691 19.562 -7.863 1 41.28 1 MET B C 1
ATOM 839 O O . MET B 1 1 ? -6.535 20.047 -7.109 1 41.28 1 MET B O 1
ATOM 843 N N . ALA B 1 2 ? -5.973 18.359 -8.25 1 56.41 2 ALA B N 1
ATOM 844 C CA . ALA B 1 2 ? -6.949 17.609 -7.465 1 56.41 2 ALA B CA 1
ATOM 845 C C . ALA B 1 2 ? -6.582 17.594 -5.984 1 56.41 2 ALA B C 1
ATOM 847 O O . ALA B 1 2 ? -5.398 17.625 -5.633 1 56.41 2 ALA B O 1
ATOM 848 N N . THR B 1 3 ? -7.516 18.016 -5.129 1 88.19 3 THR B N 1
ATOM 849 C CA . THR B 1 3 ? -7.254 18.031 -3.695 1 88.19 3 THR B CA 1
ATOM 850 C C . THR B 1 3 ? -6.57 16.734 -3.256 1 88.19 3 THR B C 1
ATOM 852 O O . THR B 1 3 ? -7.039 15.648 -3.576 1 88.19 3 THR B O 1
ATOM 855 N N . GLN B 1 4 ? -5.441 16.875 -2.746 1 95.5 4 GLN B N 1
ATOM 856 C CA . GLN B 1 4 ? -4.68 15.727 -2.289 1 95.5 4 GLN B CA 1
ATOM 857 C C . GLN B 1 4 ? -5.348 15.062 -1.086 1 95.5 4 GLN B C 1
ATOM 859 O O . GLN B 1 4 ? -5.914 15.75 -0.232 1 95.5 4 GLN B O 1
ATOM 864 N N . GLY B 1 5 ? -5.367 13.758 -1.098 1 98.25 5 GLY B N 1
ATOM 865 C CA . GLY B 1 5 ? -5.848 12.984 0.036 1 98.25 5 GLY B CA 1
ATOM 866 C C . GLY B 1 5 ? -7.348 12.766 0.016 1 98.25 5 GLY B C 1
ATOM 867 O O . GLY B 1 5 ? -7.922 12.273 0.99 1 98.25 5 GLY B O 1
ATOM 868 N N . VAL B 1 6 ? -8.023 13.227 -1.099 1 98.44 6 VAL B N 1
ATOM 869 C CA . VAL B 1 6 ? -9.469 13.039 -1.221 1 98.44 6 VAL B CA 1
ATOM 870 C C . VAL B 1 6 ? -9.766 12.078 -2.371 1 98.44 6 VAL B C 1
ATOM 872 O O . VAL B 1 6 ? -9.273 12.266 -3.486 1 98.44 6 VAL B O 1
ATOM 875 N N . PHE B 1 7 ? -10.664 11.125 -2.096 1 98.5 7 PHE B N 1
ATOM 876 C CA . PHE B 1 7 ? -10.984 10.086 -3.07 1 98.5 7 PHE B CA 1
ATOM 877 C C . PHE B 1 7 ? -12.477 9.797 -3.088 1 98.5 7 PHE B C 1
ATOM 879 O O . PHE B 1 7 ? -13.18 10.07 -2.113 1 98.5 7 PHE B O 1
ATOM 886 N N . THR B 1 8 ? -12.875 9.328 -4.156 1 97.75 8 THR B N 1
ATOM 887 C CA . THR B 1 8 ? -14.242 8.82 -4.277 1 97.75 8 THR B CA 1
ATOM 888 C C . THR B 1 8 ? -14.234 7.336 -4.617 1 97.75 8 THR B C 1
ATOM 890 O O . THR B 1 8 ? -13.789 6.941 -5.699 1 97.75 8 THR B O 1
ATOM 893 N N . LEU B 1 9 ? -14.688 6.539 -3.664 1 98.31 9 LEU B N 1
ATOM 894 C CA . LEU B 1 9 ? -14.891 5.109 -3.873 1 98.31 9 LEU B CA 1
ATOM 895 C C . LEU B 1 9 ? -16.344 4.809 -4.219 1 98.31 9 LEU B C 1
ATOM 897 O O . LEU B 1 9 ? -17.219 5.645 -4.004 1 98.31 9 LEU B O 1
ATOM 901 N N . PRO B 1 10 ? -16.531 3.656 -4.828 1 97.5 10 PRO B N 1
ATOM 902 C CA . PRO B 1 10 ? -17.938 3.291 -4.934 1 97.5 10 PRO B CA 1
ATOM 903 C C . PRO B 1 10 ? -18.656 3.275 -3.582 1 97.5 10 PRO B C 1
ATOM 905 O O . PRO B 1 10 ? -18.062 2.889 -2.574 1 97.5 10 PRO B O 1
ATOM 908 N N . ALA B 1 11 ? -19.891 3.652 -3.592 1 98.38 11 ALA B N 1
ATOM 909 C CA . ALA B 1 11 ? -20.641 3.732 -2.34 1 98.38 11 ALA B CA 1
ATOM 910 C C . ALA B 1 11 ? -20.75 2.361 -1.678 1 98.38 11 ALA B C 1
ATOM 912 O O . ALA B 1 11 ? -20.891 1.345 -2.359 1 98.38 11 ALA B O 1
ATOM 913 N N . ASN B 1 12 ? -20.75 2.369 -0.35 1 98.44 12 ASN B N 1
ATOM 914 C CA . ASN B 1 12 ? -20.938 1.188 0.486 1 98.44 12 ASN B CA 1
ATOM 915 C C . ASN B 1 12 ? -20 0.062 0.089 1 98.44 12 ASN B C 1
ATOM 917 O O . ASN B 1 12 ? -20.406 -1.096 -0.012 1 98.44 12 ASN B O 1
ATOM 921 N N . THR B 1 13 ? -18.797 0.47 -0.15 1 97.81 13 THR B N 1
ATOM 922 C CA . THR B 1 13 ? -17.734 -0.47 -0.506 1 97.81 13 THR B CA 1
ATOM 923 C C . THR B 1 13 ? -16.75 -0.64 0.648 1 97.81 13 THR B C 1
ATOM 925 O O . THR B 1 13 ? -16.297 0.345 1.237 1 97.81 13 THR B O 1
ATOM 928 N N . ARG B 1 14 ? -16.469 -1.918 0.916 1 98.19 14 ARG B N 1
ATOM 929 C CA . ARG B 1 14 ? -15.414 -2.189 1.886 1 98.19 14 ARG B CA 1
ATOM 930 C C . ARG B 1 14 ? -14.039 -1.913 1.288 1 98.19 14 ARG B C 1
ATOM 932 O O . ARG B 1 14 ? -13.773 -2.27 0.139 1 98.19 14 ARG B O 1
ATOM 939 N N . PHE B 1 15 ? -13.188 -1.263 2.062 1 98.69 15 PHE B N 1
ATOM 940 C CA . PHE B 1 15 ? -11.836 -0.995 1.595 1 98.69 15 PHE B CA 1
ATOM 941 C C . PHE B 1 15 ? -10.828 -1.108 2.738 1 98.69 15 PHE B C 1
ATOM 943 O O . PHE B 1 15 ? -11.18 -0.897 3.9 1 98.69 15 PHE B O 1
ATOM 950 N N . GLY B 1 16 ? -9.633 -1.536 2.441 1 98.81 16 GLY B N 1
ATOM 951 C CA . GLY B 1 16 ? -8.539 -1.523 3.406 1 98.81 16 GLY B CA 1
ATOM 952 C C . GLY B 1 16 ? -7.789 -0.207 3.439 1 98.81 16 GLY B C 1
ATOM 953 O O . GLY B 1 16 ? -7.57 0.417 2.398 1 98.81 16 GLY B O 1
ATOM 954 N N . VAL B 1 17 ? -7.418 0.215 4.633 1 98.94 17 VAL B N 1
ATOM 955 C CA . VAL B 1 17 ? -6.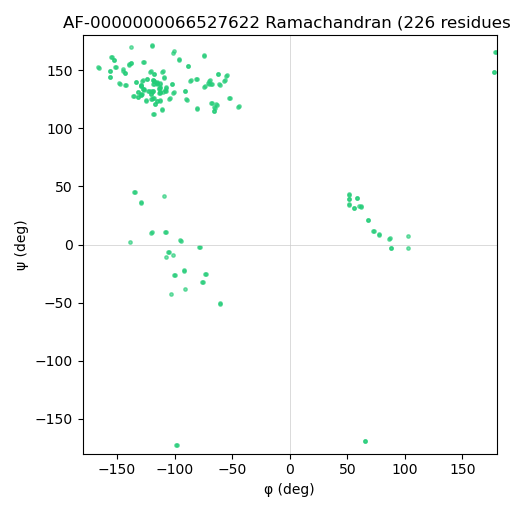52 1.354 4.777 1 98.94 17 VAL B CA 1
ATOM 956 C C . VAL B 1 17 ? -5.355 0.979 5.695 1 98.94 17 VAL B C 1
ATOM 958 O O . VAL B 1 17 ? -5.562 0.392 6.758 1 98.94 17 VAL B O 1
ATOM 961 N N . THR B 1 18 ? -4.156 1.226 5.281 1 98.94 18 THR B N 1
ATOM 962 C CA . THR B 1 18 ? -2.943 0.968 6.047 1 98.94 18 THR B CA 1
ATOM 963 C C . THR B 1 18 ? -2.025 2.188 6.031 1 98.94 18 THR B C 1
ATOM 965 O O . THR B 1 18 ? -1.793 2.783 4.977 1 98.94 18 THR B O 1
ATOM 968 N N . ALA B 1 19 ? -1.562 2.557 7.199 1 98.88 19 ALA B N 1
ATOM 969 C CA . ALA B 1 19 ? -0.681 3.715 7.328 1 98.88 19 ALA B CA 1
ATOM 970 C C . ALA B 1 19 ? 0.704 3.297 7.816 1 98.88 19 ALA B C 1
ATOM 972 O O . ALA B 1 19 ? 0.827 2.439 8.695 1 98.88 19 ALA B O 1
ATOM 973 N N . PHE B 1 20 ? 1.693 3.91 7.195 1 98.69 20 PHE B N 1
ATOM 974 C CA . PHE B 1 20 ? 3.094 3.676 7.527 1 98.69 20 PHE B CA 1
ATOM 975 C C . PHE B 1 20 ? 3.754 4.953 8.031 1 98.69 20 PHE B C 1
ATOM 977 O O . PHE B 1 20 ? 3.438 6.051 7.562 1 98.69 20 PHE B O 1
ATOM 984 N N . ALA B 1 21 ? 4.699 4.793 8.961 1 97.75 21 ALA B N 1
ATOM 985 C CA . ALA B 1 21 ? 5.504 5.934 9.406 1 97.75 21 ALA B CA 1
ATOM 986 C C . ALA B 1 21 ? 6.961 5.773 8.977 1 97.75 21 ALA B C 1
ATOM 988 O O . ALA B 1 21 ? 7.531 4.688 9.102 1 97.75 21 ALA B O 1
ATOM 989 N N . ASN B 1 22 ? 7.52 6.848 8.469 1 96.81 22 ASN B N 1
ATOM 990 C CA . ASN B 1 22 ? 8.922 6.977 8.102 1 96.81 22 ASN B CA 1
ATOM 991 C C . ASN B 1 22 ? 9.508 8.305 8.578 1 96.81 22 ASN B C 1
ATOM 993 O O . ASN B 1 22 ? 10.164 9.016 7.812 1 96.81 22 ASN B O 1
ATOM 997 N N . SER B 1 23 ? 9.258 8.672 9.742 1 94 23 SER B N 1
ATOM 998 C CA . SER B 1 23 ? 9.641 9.961 10.305 1 94 23 SER B CA 1
ATOM 999 C C . SER B 1 23 ? 9.992 9.836 11.781 1 94 23 SER B C 1
ATOM 1001 O O . SER B 1 23 ? 9.43 9.008 12.492 1 94 23 SER B O 1
ATOM 1003 N N . SER B 1 24 ? 10.891 10.734 12.195 1 93.12 24 SER B N 1
ATOM 1004 C CA . SER B 1 24 ? 11.18 10.828 13.625 1 93.12 24 SER B CA 1
ATOM 1005 C C . SER B 1 24 ? 10.039 11.5 14.375 1 93.12 24 SER B C 1
ATOM 1007 O O . SER B 1 24 ? 9.93 11.367 15.602 1 93.12 24 SER B O 1
ATOM 1009 N N . GLY B 1 25 ? 9.281 12.32 13.641 1 93.69 25 GLY B N 1
ATOM 1010 C CA . GLY B 1 25 ? 8.094 12.891 14.242 1 93.69 25 GLY B CA 1
ATOM 1011 C C . GLY B 1 25 ? 6.906 11.953 14.234 1 93.69 25 GLY B C 1
ATOM 1012 O O . GLY B 1 25 ? 6.723 11.188 13.289 1 93.69 25 GLY B O 1
ATOM 1013 N N . THR B 1 26 ? 6.16 12.047 15.352 1 96.94 26 THR B N 1
ATOM 1014 C CA . THR B 1 26 ? 4.953 11.227 15.414 1 96.94 26 THR B CA 1
ATOM 1015 C C . THR B 1 26 ? 3.961 11.656 14.336 1 96.94 26 THR B C 1
ATOM 1017 O O . THR B 1 26 ? 3.555 12.82 14.281 1 96.94 26 THR B O 1
ATOM 1020 N N . GLN B 1 27 ? 3.604 10.75 13.453 1 97.44 27 GLN B N 1
ATOM 1021 C CA . GLN B 1 27 ? 2.619 10.969 12.398 1 97.44 27 GLN B CA 1
ATOM 1022 C C . GLN B 1 27 ? 1.218 10.586 12.859 1 97.44 27 GLN B C 1
ATOM 1024 O O . GLN B 1 27 ? 1.02 9.516 13.445 1 97.44 27 GLN B O 1
ATOM 1029 N N . THR B 1 28 ? 0.305 11.414 12.641 1 98.69 28 THR B N 1
ATOM 1030 C CA . THR B 1 28 ? -1.096 11.102 12.906 1 98.69 28 THR B CA 1
ATOM 1031 C C . THR B 1 28 ? -1.899 11.086 11.609 1 98.69 28 THR B C 1
ATOM 1033 O O . THR B 1 28 ? -1.919 12.078 10.875 1 98.69 28 THR B O 1
ATOM 1036 N N . VAL B 1 29 ? -2.541 10.016 11.328 1 98.69 29 VAL B N 1
ATOM 1037 C CA . VAL B 1 29 ? -3.34 9.836 10.117 1 98.69 29 VAL B CA 1
ATOM 1038 C C . VAL B 1 29 ? -4.816 9.727 10.492 1 98.69 29 VAL B C 1
ATOM 1040 O O . VAL B 1 29 ? -5.203 8.867 11.289 1 98.69 29 VAL B O 1
ATOM 1043 N N . ASN B 1 30 ? -5.59 10.562 9.938 1 98.81 30 ASN B N 1
ATOM 1044 C CA . ASN B 1 30 ? -7.043 10.453 10.031 1 98.81 30 ASN B CA 1
ATOM 1045 C C . ASN B 1 30 ? -7.66 10.031 8.703 1 98.81 30 ASN B C 1
ATOM 1047 O O . ASN B 1 30 ? -7.336 10.594 7.656 1 98.81 30 ASN B O 1
ATOM 1051 N N . VAL B 1 31 ? -8.5 9.086 8.797 1 98.94 31 VAL B N 1
ATOM 1052 C CA . VAL B 1 31 ? -9.281 8.672 7.637 1 98.94 31 VAL B CA 1
ATOM 1053 C C . VAL B 1 31 ? -10.742 9.055 7.836 1 98.94 31 VAL B C 1
ATOM 1055 O O . VAL B 1 31 ? -11.391 8.594 8.781 1 98.94 31 VAL B O 1
ATOM 1058 N N . LEU B 1 32 ? -11.172 9.922 6.988 1 98.88 32 LEU B N 1
ATOM 1059 C CA . LEU B 1 32 ? -12.562 10.359 7.066 1 98.88 32 LEU B CA 1
ATOM 1060 C C . LEU B 1 32 ? -13.406 9.672 6 1 98.88 32 LEU B C 1
ATOM 1062 O O . LEU B 1 32 ? -12.961 9.508 4.859 1 98.88 32 LEU B O 1
ATOM 1066 N N . VAL B 1 33 ? -14.57 9.289 6.43 1 98.81 33 VAL B N 1
ATOM 1067 C CA . VAL B 1 33 ? -15.609 8.797 5.527 1 98.81 33 VAL B CA 1
ATOM 1068 C C . VAL B 1 33 ? -16.859 9.68 5.637 1 98.81 33 VAL B C 1
ATOM 1070 O O . VAL B 1 33 ? -17.375 9.883 6.734 1 98.81 33 VAL B O 1
ATOM 1073 N N . ASN B 1 34 ? -17.281 10.172 4.566 1 98.06 34 ASN B N 1
ATOM 1074 C CA . ASN B 1 34 ? -18.391 11.117 4.555 1 98.06 34 ASN B CA 1
ATOM 1075 C C . ASN B 1 34 ? -18.156 12.266 5.539 1 98.06 34 ASN B C 1
ATOM 1077 O O . ASN B 1 34 ? -19.062 12.602 6.316 1 98.06 34 ASN B O 1
ATOM 1081 N N . ASN B 1 35 ? -16.906 12.703 5.578 1 97.31 35 ASN B N 1
ATOM 1082 C CA . ASN B 1 35 ? -16.484 13.883 6.328 1 97.31 35 ASN B CA 1
ATOM 1083 C C . ASN B 1 35 ? -16.484 13.609 7.832 1 97.31 35 ASN B C 1
ATOM 1085 O O . ASN B 1 35 ? -16.484 14.547 8.633 1 97.31 35 ASN B O 1
ATOM 1089 N N . GLU B 1 36 ? -16.609 12.344 8.203 1 98.5 36 GLU B N 1
ATOM 1090 C CA . GLU B 1 36 ? -16.516 11.938 9.602 1 98.5 36 GLU B CA 1
ATOM 1091 C C . GLU B 1 36 ? -15.305 11.031 9.828 1 98.5 36 GLU B C 1
ATOM 1093 O O . GLU B 1 36 ? -15.031 10.141 9.016 1 98.5 36 GLU B O 1
ATOM 1098 N N . THR B 1 37 ? -14.625 11.258 10.938 1 98.69 37 THR B N 1
ATOM 1099 C CA . THR B 1 37 ? -13.461 10.43 11.227 1 98.69 37 THR B CA 1
ATOM 1100 C C . THR B 1 37 ? -13.867 8.977 11.453 1 98.69 37 THR B C 1
ATOM 1102 O O . THR B 1 37 ? -14.68 8.688 12.336 1 98.69 37 THR B O 1
ATOM 1105 N N . ALA B 1 38 ? -13.383 8.156 10.617 1 98.88 38 ALA B N 1
ATOM 1106 C CA . ALA B 1 38 ? -13.695 6.734 10.719 1 98.88 38 ALA B CA 1
ATOM 1107 C C . ALA B 1 38 ? -12.555 5.969 11.383 1 98.88 38 ALA B C 1
ATOM 1109 O O . ALA B 1 38 ? -12.781 4.91 11.977 1 98.88 38 ALA B O 1
ATOM 1110 N N . ALA B 1 39 ? -11.336 6.469 11.289 1 98.88 39 ALA B N 1
ATOM 1111 C CA . ALA B 1 39 ? -10.172 5.848 11.914 1 98.88 39 ALA B CA 1
ATOM 1112 C C . ALA B 1 39 ? -9.07 6.879 12.156 1 98.88 39 ALA B C 1
ATOM 1114 O O . ALA B 1 39 ? -8.961 7.867 11.43 1 98.88 39 ALA B O 1
ATOM 1115 N N . THR B 1 40 ? -8.281 6.707 13.164 1 98.81 40 THR B N 1
ATOM 1116 C CA . THR B 1 40 ? -7.078 7.473 13.477 1 98.81 40 THR B CA 1
ATOM 1117 C C . THR B 1 40 ? -5.914 6.543 13.805 1 98.81 40 THR B C 1
ATOM 1119 O O . THR B 1 40 ? -6.051 5.633 14.633 1 98.81 40 THR B O 1
ATOM 1122 N N . PHE B 1 41 ? -4.836 6.734 13.148 1 98.69 41 PHE B N 1
ATOM 1123 C CA . PHE B 1 41 ? -3.6 6.012 13.422 1 98.69 41 PHE B CA 1
ATOM 1124 C C . PHE B 1 41 ? -2.494 6.973 13.836 1 98.69 41 PHE B C 1
ATOM 1126 O O . PHE B 1 41 ? -2.4 8.086 13.32 1 98.69 41 PHE B O 1
ATOM 1133 N N . SER B 1 42 ? -1.707 6.586 14.758 1 98.44 42 SER B N 1
ATOM 1134 C CA . SER B 1 42 ? -0.586 7.418 15.188 1 98.44 42 SER B CA 1
ATOM 1135 C C . SER B 1 42 ? 0.637 6.57 15.516 1 98.44 42 SER B C 1
ATOM 1137 O O . SER B 1 42 ? 0.513 5.504 16.125 1 98.44 42 SER B O 1
ATOM 1139 N N . GLY B 1 43 ? 1.752 7.047 15.078 1 97.25 43 GLY B N 1
ATOM 1140 C CA . GLY B 1 43 ? 2.988 6.352 15.398 1 97.25 43 GLY B CA 1
ATOM 1141 C C . GLY B 1 43 ? 4.215 7 14.789 1 97.25 43 GLY B C 1
ATOM 1142 O O . GLY B 1 43 ? 4.098 7.969 14.031 1 97.25 43 GLY B O 1
ATOM 1143 N N . GLN B 1 44 ? 5.289 6.621 15.258 1 95.31 44 GLN B N 1
ATOM 1144 C CA . GLN B 1 44 ? 6.586 7.125 14.82 1 95.31 44 GLN B CA 1
ATOM 1145 C C . GLN B 1 44 ? 7.539 5.98 14.484 1 95.31 44 GLN B C 1
ATOM 1147 O O . GLN B 1 44 ? 7.59 4.98 15.203 1 95.31 44 GLN B O 1
ATOM 1152 N N . SER B 1 45 ? 8.211 6.191 13.359 1 96.31 45 SER B N 1
ATOM 1153 C CA . SER B 1 45 ? 9.242 5.246 12.945 1 96.31 45 SER B CA 1
ATOM 1154 C C . SER B 1 45 ? 10.117 5.832 11.836 1 96.31 45 SER B C 1
ATOM 1156 O O . SER B 1 45 ? 9.672 6.676 11.062 1 96.31 45 SER B O 1
ATOM 1158 N N . THR B 1 46 ? 11.305 5.449 11.719 1 94.38 46 THR B N 1
ATOM 1159 C CA . THR B 1 46 ? 12.141 5.777 10.57 1 94.38 46 THR B CA 1
ATOM 1160 C C . THR B 1 46 ? 12.359 4.555 9.68 1 94.38 46 THR B C 1
ATOM 1162 O O . THR B 1 46 ? 13.234 4.551 8.82 1 94.38 46 THR B O 1
ATOM 1165 N N . ASN B 1 47 ? 11.57 3.469 9.969 1 96.81 47 ASN B N 1
ATOM 1166 C CA . ASN B 1 47 ? 11.773 2.193 9.297 1 96.81 47 ASN B CA 1
ATOM 1167 C C . ASN B 1 47 ? 10.469 1.651 8.711 1 96.81 47 ASN B C 1
ATOM 1169 O O . ASN B 1 47 ? 10.195 0.452 8.797 1 96.81 47 ASN B O 1
ATOM 1173 N N . ASN B 1 48 ? 9.664 2.471 8.234 1 97.94 48 ASN B N 1
ATOM 1174 C CA . ASN B 1 48 ? 8.461 2.111 7.48 1 97.94 48 ASN B CA 1
ATOM 1175 C C . ASN B 1 48 ? 7.531 1.225 8.305 1 97.94 48 ASN B C 1
ATOM 1177 O O . ASN B 1 48 ? 6.965 0.263 7.785 1 97.94 48 ASN B O 1
ATOM 1181 N N . ALA B 1 49 ? 7.387 1.517 9.57 1 98 49 ALA B N 1
ATOM 1182 C CA . ALA B 1 49 ? 6.523 0.713 10.438 1 98 49 ALA B CA 1
ATOM 1183 C C . ALA B 1 49 ? 5.055 0.926 10.094 1 98 49 ALA B C 1
ATOM 1185 O O . ALA B 1 49 ? 4.629 2.053 9.828 1 98 49 ALA B O 1
ATOM 1186 N N . VAL B 1 50 ? 4.293 -0.201 10.078 1 98.5 50 VAL B N 1
ATOM 1187 C CA . VAL B 1 50 ? 2.84 -0.073 10.023 1 98.5 50 VAL B CA 1
ATOM 1188 C C . VAL B 1 50 ? 2.326 0.527 11.328 1 98.5 50 VAL B C 1
ATOM 1190 O O . VAL B 1 50 ? 2.5 -0.061 12.398 1 98.5 50 VAL B O 1
ATOM 1193 N N . ILE B 1 51 ? 1.651 1.641 11.211 1 98.56 51 ILE B N 1
ATOM 1194 C CA . ILE B 1 51 ? 1.19 2.277 12.438 1 98.56 51 ILE B CA 1
ATOM 1195 C C . ILE B 1 51 ? -0.312 2.057 12.602 1 98.56 51 ILE B C 1
ATOM 1197 O O . ILE B 1 51 ? -0.887 2.4 13.641 1 98.56 51 ILE B O 1
ATOM 1201 N N . GLY B 1 52 ? -0.96 1.48 11.609 1 98.56 52 GLY B N 1
ATOM 1202 C CA . GLY B 1 52 ? -2.367 1.122 11.695 1 98.56 52 GLY B CA 1
ATOM 1203 C C . GLY B 1 52 ? -2.91 0.523 10.414 1 98.56 52 GLY B C 1
ATOM 1204 O O . GLY B 1 52 ? -2.453 0.866 9.32 1 98.56 52 GLY B O 1
ATOM 1205 N N . THR B 1 53 ? -3.846 -0.347 10.492 1 98.62 53 THR B N 1
ATOM 1206 C CA . THR B 1 53 ? -4.582 -0.935 9.383 1 98.62 53 THR B CA 1
ATOM 1207 C C . THR B 1 53 ? -6.016 -1.261 9.797 1 98.62 53 THR B C 1
ATOM 1209 O O . THR B 1 53 ? -6.262 -1.678 10.93 1 98.62 53 THR B O 1
ATOM 1212 N N . GLN B 1 54 ? -6.934 -1.008 8.969 1 98.62 54 GLN B N 1
ATOM 1213 C CA . GLN B 1 54 ? -8.336 -1.264 9.258 1 98.62 54 GLN B CA 1
ATOM 1214 C C . GLN B 1 54 ? -9.148 -1.429 7.977 1 98.62 54 GLN B C 1
ATOM 1216 O O . GLN B 1 54 ? -8.812 -0.83 6.949 1 98.62 54 GLN B O 1
ATOM 1221 N N . VAL B 1 55 ? -10.094 -2.285 8.008 1 98.75 55 VAL B N 1
ATOM 1222 C CA . VAL B 1 55 ? -11.102 -2.314 6.945 1 98.75 55 VAL B CA 1
ATOM 1223 C C . VAL B 1 55 ? -12.258 -1.393 7.305 1 98.75 55 VAL B C 1
ATOM 1225 O O . VAL B 1 55 ? -12.797 -1.462 8.414 1 98.75 55 VAL B O 1
ATOM 1228 N N . LEU B 1 56 ? -12.555 -0.476 6.434 1 98.75 56 LEU B N 1
ATOM 1229 C CA . LEU B 1 56 ? -13.648 0.473 6.602 1 98.75 56 LEU B CA 1
ATOM 1230 C C . LEU B 1 56 ? -14.68 0.328 5.48 1 98.75 56 LEU B C 1
ATOM 1232 O O . LEU B 1 56 ? -14.477 -0.456 4.551 1 98.75 56 LEU B O 1
ATOM 1236 N N . ASN B 1 57 ? -15.797 0.986 5.586 1 98.81 57 ASN B N 1
ATOM 1237 C CA . ASN B 1 57 ? -16.812 1.099 4.555 1 98.81 57 ASN B CA 1
ATOM 1238 C C . ASN B 1 57 ? -16.922 2.523 4.02 1 98.81 57 ASN B C 1
ATOM 1240 O O . ASN B 1 57 ? -16.891 3.486 4.789 1 98.81 57 ASN B O 1
ATOM 1244 N N . SER B 1 58 ? -17.078 2.723 2.736 1 98.75 58 SER B N 1
ATOM 1245 C CA . SER B 1 58 ? -16.969 4.027 2.094 1 98.75 58 SER B CA 1
ATOM 1246 C C . SER B 1 58 ? -18.25 4.84 2.295 1 98.75 58 SER B C 1
ATOM 1248 O O . SER B 1 58 ? -18.312 6.008 1.902 1 98.75 58 SER B O 1
ATOM 1250 N N . GLY B 1 59 ? -19.219 4.242 2.949 1 98.19 59 GLY B N 1
ATOM 1251 C CA . GLY B 1 59 ? -20.469 4.945 3.23 1 98.19 59 GLY B CA 1
ATOM 1252 C C . GLY B 1 59 ? -21.25 5.289 1.979 1 98.19 59 GLY B C 1
ATOM 1253 O O . GLY B 1 59 ? -20.922 4.824 0.886 1 98.19 59 GLY B O 1
ATOM 1254 N N . SER B 1 60 ? -22.219 6.059 2.09 1 98.19 60 SER B N 1
ATOM 1255 C CA . SER B 1 60 ? -23.203 6.281 1.037 1 98.19 60 SER B CA 1
ATOM 1256 C C . SER B 1 60 ? -22.641 7.168 -0.069 1 98.19 60 SER B C 1
ATOM 1258 O O . SER B 1 60 ? -23.031 7.031 -1.234 1 98.19 60 SER B O 1
ATOM 1260 N N . SER B 1 61 ? -21.797 8.062 0.246 1 98 61 SER B N 1
ATOM 1261 C CA . SER B 1 61 ? -21.281 8.992 -0.758 1 98 61 SER B CA 1
ATOM 1262 C C . SER B 1 61 ? -20 8.461 -1.399 1 98 61 SER B C 1
ATOM 1264 O O . SER B 1 61 ? -19.594 8.93 -2.467 1 98 61 SER B O 1
ATOM 1266 N N . GLY B 1 62 ? -19.312 7.598 -0.747 1 98.38 62 GLY B N 1
ATOM 1267 C CA . GLY B 1 62 ? -18.031 7.07 -1.211 1 98.38 62 GLY B CA 1
ATOM 1268 C C . GLY B 1 62 ? -16.875 8.031 -1.001 1 98.38 62 GLY B C 1
ATOM 1269 O O . GLY B 1 62 ? -15.766 7.777 -1.461 1 98.38 62 GLY B O 1
ATOM 1270 N N . LYS B 1 63 ? -17.156 9.102 -0.28 1 98.44 63 LYS B N 1
ATOM 1271 C CA . LYS B 1 63 ? -16.109 10.102 -0.081 1 98.44 63 LYS B CA 1
ATOM 1272 C C . LYS B 1 63 ? -15.156 9.68 1.032 1 98.44 63 LYS B C 1
ATOM 1274 O O . LYS B 1 63 ? -15.578 9.477 2.174 1 98.44 63 LYS B O 1
ATOM 1279 N N . VAL B 1 64 ? -13.938 9.469 0.729 1 98.81 64 VAL B N 1
ATOM 1280 C CA . VAL B 1 64 ? -12.883 9.109 1.675 1 98.81 64 VAL B CA 1
ATOM 1281 C C . VAL B 1 64 ? -11.781 10.164 1.645 1 98.81 64 VAL B C 1
ATOM 1283 O O . VAL B 1 64 ? -11.32 10.562 0.57 1 98.81 64 VAL B O 1
ATOM 1286 N N . GLN B 1 65 ? -11.422 10.641 2.811 1 98.81 65 GLN B N 1
ATOM 1287 C CA . GLN B 1 65 ? -10.359 11.633 2.9 1 98.81 65 GLN B CA 1
ATOM 1288 C C . GLN B 1 65 ? -9.281 11.203 3.895 1 98.81 65 GLN B C 1
ATOM 1290 O O . GLN B 1 65 ? -9.594 10.734 4.988 1 98.81 65 GLN B O 1
ATOM 1295 N N . VAL B 1 66 ? -8.047 11.32 3.51 1 98.88 66 VAL B N 1
ATOM 1296 C CA . VAL B 1 66 ? -6.902 11.094 4.383 1 98.88 66 VAL B CA 1
ATOM 1297 C C . VAL B 1 66 ? -6.285 12.43 4.789 1 98.88 66 VAL B C 1
ATOM 1299 O O . VAL B 1 66 ? -5.988 13.266 3.938 1 98.88 66 VAL B O 1
ATOM 1302 N N . GLN B 1 67 ? -6.168 12.609 6.035 1 98.56 67 GLN B N 1
ATOM 1303 C CA . GLN B 1 67 ? -5.434 13.742 6.598 1 98.56 67 GLN B CA 1
ATOM 1304 C C . GLN B 1 67 ? -4.242 13.273 7.422 1 98.56 67 GLN B C 1
ATOM 1306 O O . GLN B 1 67 ? -4.336 12.281 8.148 1 98.56 67 GLN B O 1
ATOM 1311 N N . VAL B 1 68 ? -3.156 14.008 7.285 1 98.5 68 VAL B N 1
ATOM 1312 C CA . VAL B 1 68 ? -1.959 13.672 8.047 1 98.5 68 VAL B CA 1
ATOM 1313 C C . VAL B 1 68 ? -1.44 14.914 8.766 1 98.5 68 VAL B C 1
ATOM 1315 O O . VAL B 1 68 ? -1.443 16.016 8.211 1 98.5 68 VAL B O 1
ATOM 1318 N N . SER B 1 69 ? -1.068 14.727 9.953 1 97.69 69 SER B N 1
ATOM 1319 C CA . SER B 1 69 ? -0.452 15.82 10.703 1 97.69 69 SER B CA 1
ATOM 1320 C C . SER B 1 69 ? 0.745 15.328 11.508 1 97.69 69 SER B C 1
ATOM 1322 O O . SER B 1 69 ? 0.876 14.125 11.766 1 97.69 69 SER B O 1
ATOM 1324 N N . VAL B 1 70 ? 1.613 16.203 11.797 1 95.06 70 VAL B N 1
ATOM 1325 C CA . VAL B 1 70 ? 2.73 16 12.711 1 95.06 70 VAL B CA 1
ATOM 1326 C C . VAL B 1 70 ? 2.703 17.078 13.797 1 95.06 70 VAL B C 1
ATOM 1328 O O . VAL B 1 70 ? 2.678 18.281 13.5 1 95.06 70 VAL B O 1
ATOM 1331 N N . ASN B 1 71 ? 2.68 16.5 15.039 1 87.19 71 ASN B N 1
ATOM 1332 C CA . ASN B 1 71 ? 2.613 17.406 16.172 1 87.19 71 ASN B CA 1
ATOM 1333 C C . ASN B 1 71 ? 1.479 18.406 16.016 1 87.19 71 ASN B C 1
ATOM 1335 O O . ASN B 1 71 ? 1.663 19.609 16.266 1 87.19 71 ASN B O 1
ATOM 1339 N N . GLY B 1 72 ? 0.404 17.953 15.414 1 88.19 72 GLY B N 1
ATOM 1340 C CA . GLY B 1 72 ? -0.8 18.766 15.328 1 88.19 72 GLY B CA 1
ATOM 1341 C C . GLY B 1 72 ? -0.824 19.672 14.109 1 88.19 72 GLY B C 1
ATOM 1342 O O . GLY B 1 72 ? -1.8 20.391 13.883 1 88.19 72 GLY B O 1
ATOM 1343 N N . ARG B 1 73 ? 0.25 19.656 13.328 1 94.5 73 ARG B N 1
ATOM 1344 C CA . ARG B 1 73 ? 0.31 20.469 12.117 1 94.5 73 ARG B CA 1
ATOM 1345 C C . ARG B 1 73 ? 0.046 19.641 10.875 1 94.5 73 ARG B C 1
ATOM 1347 O O . ARG B 1 73 ? 0.643 18.578 10.695 1 94.5 73 ARG B O 1
ATOM 1354 N N . PRO B 1 74 ? -0.895 20.234 10.094 1 96.19 74 PRO B N 1
ATOM 1355 C CA . PRO B 1 74 ? -1.172 19.469 8.875 1 96.19 74 PRO B CA 1
ATOM 1356 C C . PRO B 1 74 ? 0.061 19.297 7.984 1 96.19 74 PRO B C 1
ATOM 1358 O O . PRO B 1 74 ? 0.856 20.234 7.848 1 96.19 74 PRO B O 1
ATOM 1361 N N . SER B 1 75 ? 0.222 18.172 7.488 1 97.12 75 SER B N 1
ATOM 1362 C CA . SER B 1 75 ? 1.299 17.891 6.543 1 97.12 75 SER B CA 1
ATOM 1363 C C . SER B 1 75 ? 0.858 18.172 5.109 1 97.12 75 SER B C 1
ATOM 1365 O O . SER B 1 75 ? -0.337 18.156 4.805 1 97.12 75 SER B O 1
ATOM 1367 N N . ASP B 1 76 ? 1.847 18.5 4.23 1 95.94 76 ASP B N 1
ATOM 1368 C CA . ASP B 1 76 ? 1.567 18.484 2.799 1 95.94 76 ASP B CA 1
ATOM 1369 C C . ASP B 1 76 ? 1.367 17.062 2.289 1 95.94 76 ASP B C 1
ATOM 1371 O O . ASP B 1 76 ? 2.072 16.141 2.711 1 95.94 76 ASP B O 1
ATOM 1375 N N . LEU B 1 77 ? 0.389 16.953 1.354 1 97.62 77 LEU B N 1
ATOM 1376 C CA . LEU B 1 77 ? 0.112 15.609 0.847 1 97.62 77 LEU B CA 1
ATOM 1377 C C . LEU B 1 77 ? 0.312 15.555 -0.664 1 97.62 77 LEU B C 1
ATOM 1379 O O . LEU B 1 77 ? 0.145 16.562 -1.358 1 97.62 77 LEU B O 1
ATOM 1383 N N . VAL B 1 78 ? 0.706 14.461 -1.15 1 97.56 78 VAL B N 1
ATOM 1384 C CA . VAL B 1 78 ? 0.604 14.047 -2.545 1 97.56 78 VAL B CA 1
ATOM 1385 C C . VAL B 1 78 ? -0.15 12.719 -2.637 1 97.56 78 VAL B C 1
ATOM 1387 O O . VAL B 1 78 ? -0.05 11.883 -1.74 1 97.56 78 VAL B O 1
ATOM 1390 N N . SER B 1 79 ? -1.008 12.562 -3.707 1 98.06 79 SER B N 1
ATOM 1391 C CA . SER B 1 79 ? -1.796 11.328 -3.764 1 98.06 79 SER B CA 1
ATOM 1392 C C . SER B 1 79 ? -2.156 10.969 -5.203 1 98.06 79 SER B C 1
ATOM 1394 O O . SER B 1 79 ? -2.039 11.805 -6.102 1 98.06 79 SER B O 1
ATOM 1396 N N . ALA B 1 80 ? -2.451 9.734 -5.352 1 97.06 80 ALA B N 1
ATOM 1397 C CA . ALA B 1 80 ? -2.904 9.234 -6.645 1 97.06 80 ALA B CA 1
ATOM 1398 C C . ALA B 1 80 ? -3.824 8.023 -6.473 1 97.06 80 ALA B C 1
ATOM 1400 O O . ALA B 1 80 ? -3.768 7.336 -5.449 1 97.06 80 ALA B O 1
ATOM 1401 N N . GLN B 1 81 ? -4.664 7.867 -7.406 1 96.38 81 GLN B N 1
ATOM 1402 C CA . GLN B 1 81 ? -5.445 6.641 -7.523 1 96.38 81 GLN B CA 1
ATOM 1403 C C . GLN B 1 81 ? -4.965 5.789 -8.695 1 96.38 81 GLN B C 1
ATOM 1405 O O . GLN B 1 81 ? -4.66 6.312 -9.766 1 96.38 81 GLN B O 1
ATOM 1410 N N . VAL B 1 82 ? -4.824 4.516 -8.477 1 96.75 82 VAL B N 1
ATOM 1411 C CA . VAL B 1 82 ? -4.332 3.57 -9.477 1 96.75 82 VAL B CA 1
ATOM 1412 C C . VAL B 1 82 ? -5.324 2.422 -9.633 1 96.75 82 VAL B C 1
ATOM 1414 O O . VAL B 1 82 ? -5.844 1.898 -8.641 1 96.75 82 VAL B O 1
ATOM 1417 N N . ILE B 1 83 ? -5.574 2.145 -10.875 1 97.25 83 ILE B N 1
ATOM 1418 C CA . ILE B 1 83 ? -6.434 1.002 -11.164 1 97.25 83 ILE B CA 1
ATOM 1419 C C . ILE B 1 83 ? -5.645 -0.052 -11.938 1 97.25 83 ILE B C 1
ATOM 1421 O O . ILE B 1 83 ? -5.086 0.237 -13 1 97.25 83 ILE B O 1
ATOM 1425 N N . LEU B 1 84 ? -5.59 -1.263 -11.297 1 96.31 84 LEU B N 1
ATOM 1426 C CA . LEU B 1 84 ? -4.977 -2.387 -11.992 1 96.31 84 LEU B CA 1
ATOM 1427 C C . LEU B 1 84 ? -6.039 -3.273 -12.641 1 96.31 84 LEU B C 1
ATOM 1429 O O . LEU B 1 84 ? -7.211 -2.896 -12.703 1 96.31 84 LEU B O 1
ATOM 1433 N N . THR B 1 85 ? -5.629 -4.332 -13.133 1 89.38 85 THR B N 1
ATOM 1434 C CA . THR B 1 85 ? -6.531 -5.27 -13.797 1 89.38 85 THR B CA 1
ATOM 1435 C C . THR B 1 85 ? -7.652 -5.695 -12.852 1 89.38 85 THR B C 1
ATOM 1437 O O . THR B 1 85 ? -7.445 -5.805 -11.641 1 89.38 85 THR B O 1
ATOM 1440 N N . ASN B 1 86 ? -8.906 -5.816 -13.477 1 90.75 86 ASN B N 1
ATOM 1441 C CA . ASN B 1 86 ? -10.109 -6.289 -12.797 1 90.75 86 ASN B CA 1
ATOM 1442 C C . ASN B 1 86 ? -10.508 -5.367 -11.648 1 90.75 86 ASN B C 1
ATOM 1444 O O . ASN B 1 86 ? -10.891 -5.836 -10.578 1 90.75 86 ASN B O 1
ATOM 1448 N N . GLU B 1 87 ? -10.234 -4.207 -11.836 1 91.5 87 GLU B N 1
ATOM 1449 C CA . GLU B 1 87 ? -10.727 -3.133 -10.977 1 91.5 87 GLU B CA 1
ATOM 1450 C C . GLU B 1 87 ? -10.109 -3.207 -9.586 1 91.5 87 GLU B C 1
ATOM 1452 O O . GLU B 1 87 ? -10.758 -2.867 -8.594 1 91.5 87 GLU B O 1
ATOM 1457 N N . LEU B 1 88 ? -8.953 -3.895 -9.531 1 96.44 88 LEU B N 1
ATOM 1458 C CA . LEU B 1 88 ? -8.203 -3.717 -8.297 1 96.44 88 LEU B CA 1
ATOM 1459 C C . LEU B 1 88 ? -7.711 -2.279 -8.164 1 96.44 88 LEU B C 1
ATOM 1461 O O . LEU B 1 88 ? -6.902 -1.815 -8.977 1 96.44 88 LEU B O 1
ATOM 1465 N N . ASN B 1 89 ? -8.219 -1.617 -7.168 1 98 89 ASN B N 1
ATOM 1466 C CA . ASN B 1 89 ? -7.973 -0.186 -7.02 1 98 89 ASN B CA 1
ATOM 1467 C C . ASN B 1 89 ? -7.047 0.104 -5.84 1 98 89 ASN B C 1
ATOM 1469 O O . ASN B 1 89 ? -7.137 -0.547 -4.801 1 98 89 ASN B O 1
ATOM 1473 N N . PHE B 1 90 ? -6.211 1.094 -6.031 1 98.5 90 PHE B N 1
ATOM 1474 C CA . PHE B 1 90 ? -5.41 1.651 -4.953 1 98.5 90 PHE B CA 1
ATOM 1475 C C . PHE B 1 90 ? -5.582 3.164 -4.871 1 98.5 90 PHE B C 1
ATOM 1477 O O . PHE B 1 90 ? -5.727 3.832 -5.898 1 98.5 90 PHE B O 1
ATOM 1484 N N . ALA B 1 91 ? -5.625 3.693 -3.734 1 98.62 91 ALA B N 1
ATOM 1485 C CA . ALA B 1 91 ? -5.309 5.094 -3.465 1 98.62 91 ALA B CA 1
ATOM 1486 C C . ALA B 1 91 ? -4.047 5.219 -2.613 1 98.62 91 ALA B C 1
ATOM 1488 O O . ALA B 1 91 ? -3.908 4.531 -1.598 1 98.62 91 ALA B O 1
ATOM 1489 N N . LEU B 1 92 ? -3.162 6.062 -3.068 1 98.69 92 LEU B N 1
ATOM 1490 C CA . LEU B 1 92 ? -1.852 6.23 -2.451 1 98.69 92 LEU B CA 1
ATOM 1491 C C . LEU B 1 92 ? -1.661 7.656 -1.953 1 98.69 92 LEU B C 1
ATOM 1493 O O . LEU B 1 92 ? -1.971 8.617 -2.666 1 98.69 92 LEU B O 1
ATOM 1497 N N . VAL B 1 93 ? -1.198 7.777 -0.709 1 98.69 93 VAL B N 1
ATOM 1498 C CA . VAL B 1 93 ? -0.952 9.094 -0.139 1 98.69 93 VAL B CA 1
ATOM 1499 C C . VAL B 1 93 ? 0.454 9.148 0.455 1 98.69 93 VAL B C 1
ATOM 1501 O O . VAL B 1 93 ? 0.867 8.234 1.171 1 98.69 93 VAL B O 1
ATOM 1504 N N . GLY B 1 94 ? 1.233 10.109 0.109 1 98.31 94 GLY B N 1
ATOM 1505 C CA . GLY B 1 94 ? 2.449 10.5 0.806 1 98.31 94 GLY B CA 1
ATOM 1506 C C . GLY B 1 94 ? 2.334 11.836 1.513 1 98.31 94 GLY B C 1
ATOM 1507 O O . GLY B 1 94 ? 1.586 12.711 1.074 1 98.31 94 GLY B O 1
ATOM 1508 N N . SER B 1 95 ? 3.094 11.914 2.633 1 97.88 95 SER B N 1
ATOM 1509 C CA . SER B 1 95 ? 3.021 13.156 3.385 1 97.88 95 SER B CA 1
ATOM 1510 C C . SER B 1 95 ? 4.41 13.734 3.631 1 97.88 95 SER B C 1
ATOM 1512 O O . SER B 1 95 ? 5.406 13.016 3.582 1 97.88 95 SER B O 1
ATOM 1514 N N . GLU B 1 96 ? 4.453 15.008 3.859 1 95.12 96 GLU B N 1
ATOM 1515 C CA . GLU B 1 96 ? 5.672 15.742 4.18 1 95.12 96 GLU B CA 1
ATOM 1516 C C . GLU B 1 96 ? 5.441 16.719 5.324 1 95.12 96 GLU B C 1
ATOM 1518 O O . GLU B 1 96 ? 4.508 17.531 5.281 1 95.12 96 GLU B O 1
ATOM 1523 N N . ASP B 1 97 ? 6.289 16.625 6.309 1 89.38 97 ASP B N 1
ATOM 1524 C CA . ASP B 1 97 ? 6.066 17.422 7.512 1 89.38 97 ASP B CA 1
ATOM 1525 C C . ASP B 1 97 ? 6.836 18.734 7.453 1 89.38 97 ASP B C 1
ATOM 1527 O O . ASP B 1 97 ? 6.832 19.5 8.414 1 89.38 97 ASP B O 1
ATOM 1531 N N . GLY B 1 98 ? 7.535 19 6.301 1 83.19 98 GLY B N 1
ATOM 1532 C CA . GLY B 1 98 ? 8.172 20.297 6.113 1 83.19 98 GLY B CA 1
ATOM 1533 C C . GLY B 1 98 ? 9.672 20.266 6.336 1 83.19 98 GLY B C 1
ATOM 1534 O O . GLY B 1 98 ? 10.336 21.297 6.266 1 83.19 98 GLY B O 1
ATOM 1535 N N . THR B 1 99 ? 10.258 19.156 6.516 1 82.62 99 THR B N 1
ATOM 1536 C CA . THR B 1 99 ? 11.656 19.125 6.926 1 82.62 99 THR B CA 1
ATOM 1537 C C . THR B 1 99 ? 12.562 18.781 5.746 1 82.62 99 THR B C 1
ATOM 1539 O O . THR B 1 99 ? 13.625 19.391 5.57 1 82.62 99 THR B O 1
ATOM 1542 N N . ASP B 1 100 ? 12.25 17.859 4.902 1 84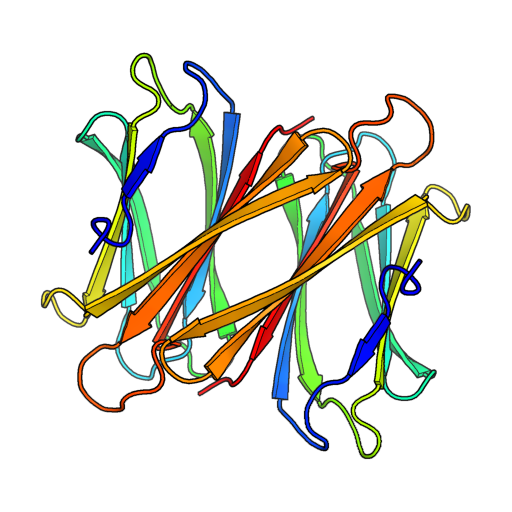.81 100 ASP B N 1
ATOM 1543 C CA . ASP B 1 100 ? 13.219 17.406 3.912 1 84.81 100 ASP B CA 1
ATOM 1544 C C . ASP B 1 100 ? 12.555 17.203 2.551 1 84.81 100 ASP B C 1
ATOM 1546 O O . ASP B 1 100 ? 13.219 16.797 1.589 1 84.81 100 ASP B O 1
ATOM 1550 N N . ASN B 1 101 ? 11.273 17.5 2.443 1 89.31 101 ASN B N 1
ATOM 1551 C CA . ASN B 1 101 ? 10.531 17.547 1.188 1 89.31 101 ASN B CA 1
ATOM 1552 C C . ASN B 1 101 ? 10.516 16.172 0.499 1 89.31 101 ASN B C 1
ATOM 1554 O O . ASN B 1 101 ? 10.594 16.094 -0.728 1 89.31 101 ASN B O 1
ATOM 1558 N N . ASP B 1 102 ? 10.508 15.078 1.18 1 89.25 102 ASP B N 1
ATOM 1559 C CA . ASP B 1 102 ? 10.586 13.758 0.551 1 89.25 102 ASP B CA 1
ATOM 1560 C C . ASP B 1 102 ? 9.211 13.102 0.49 1 89.25 102 ASP B C 1
ATOM 1562 O O . ASP B 1 102 ? 9.039 12.078 -0.174 1 89.25 102 ASP B O 1
ATOM 1566 N N . TYR B 1 103 ? 8.227 13.617 1.104 1 94.25 103 TYR B N 1
ATOM 1567 C CA . TYR B 1 103 ? 6.809 13.266 1.047 1 94.25 103 TYR B CA 1
ATOM 1568 C C . TYR B 1 103 ? 6.602 11.797 1.383 1 94.25 103 TYR B C 1
ATOM 1570 O O . TYR B 1 103 ? 5.738 11.133 0.796 1 94.25 103 TYR B O 1
ATOM 1578 N N . ASN B 1 104 ? 7.551 11.227 2.328 1 95.75 104 ASN B N 1
ATOM 1579 C CA . ASN B 1 104 ? 7.418 9.828 2.732 1 95.75 104 ASN B CA 1
ATOM 1580 C C . ASN B 1 104 ? 7.219 9.703 4.242 1 95.75 104 ASN B C 1
ATOM 1582 O O . ASN B 1 104 ? 7.305 8.602 4.789 1 95.75 104 ASN B O 1
ATOM 1586 N N . ASP B 1 105 ? 6.984 10.828 4.945 1 96.75 105 ASP B N 1
ATOM 1587 C CA . ASP B 1 105 ? 6.93 10.789 6.402 1 96.75 105 ASP B CA 1
ATOM 1588 C C . ASP B 1 105 ? 5.824 9.859 6.891 1 96.75 105 ASP B C 1
ATOM 1590 O O . ASP B 1 105 ? 6.043 9.039 7.785 1 96.75 105 ASP B O 1
ATOM 1594 N N . ALA B 1 106 ? 4.707 10.047 6.402 1 97.62 106 ALA B N 1
ATOM 1595 C CA . ALA B 1 106 ? 3.641 9.055 6.453 1 97.62 106 ALA B CA 1
ATOM 1596 C C . ALA B 1 106 ? 3.229 8.617 5.051 1 97.62 106 ALA B C 1
ATOM 1598 O O . ALA B 1 106 ? 3.184 9.43 4.125 1 97.62 106 ALA B O 1
ATOM 1599 N N . VAL B 1 107 ? 3.02 7.355 4.875 1 98.56 107 VAL B N 1
ATOM 1600 C CA . VAL B 1 107 ? 2.469 6.766 3.66 1 98.56 107 VAL B CA 1
ATOM 1601 C C . VAL B 1 107 ? 1.166 6.035 3.984 1 98.56 107 VAL B C 1
ATOM 1603 O O . VAL B 1 107 ? 1.081 5.32 4.984 1 98.56 107 VAL B O 1
ATOM 1606 N N . VAL B 1 108 ? 0.129 6.27 3.23 1 98.88 108 VAL B N 1
ATOM 1607 C CA . VAL B 1 108 ? -1.149 5.59 3.414 1 98.88 108 VAL B CA 1
ATOM 1608 C C . VAL B 1 108 ? -1.543 4.875 2.123 1 98.88 108 VAL B C 1
ATOM 1610 O O . VAL B 1 108 ? -1.431 5.441 1.033 1 98.88 108 VAL B O 1
ATOM 1613 N N . VAL B 1 109 ? -1.932 3.633 2.221 1 98.88 109 VAL B N 1
ATOM 1614 C CA . VAL B 1 109 ? -2.41 2.834 1.098 1 98.88 109 VAL B CA 1
ATOM 1615 C C . VAL B 1 109 ? -3.855 2.406 1.348 1 98.88 109 VAL B C 1
ATOM 1617 O O . VAL B 1 109 ? -4.172 1.857 2.404 1 98.88 109 VAL B O 1
ATOM 1620 N N . ILE B 1 110 ? -4.684 2.711 0.401 1 98.88 110 ILE B N 1
ATOM 1621 C CA . ILE B 1 110 ? -6.062 2.232 0.369 1 98.88 110 ILE B CA 1
ATOM 1622 C C . ILE B 1 110 ? -6.246 1.261 -0.794 1 98.88 110 ILE B C 1
ATOM 1624 O O . ILE B 1 110 ? -5.777 1.52 -1.906 1 98.88 110 ILE B O 1
ATOM 1628 N N . ASN B 1 111 ? -6.848 0.097 -0.533 1 98.81 111 ASN B N 1
ATOM 1629 C CA . ASN B 1 111 ? -7.105 -0.85 -1.613 1 98.81 111 ASN B CA 1
ATOM 1630 C C . ASN B 1 111 ? -8.523 -1.398 -1.554 1 98.81 111 ASN B C 1
ATOM 1632 O O . ASN B 1 111 ? -9.07 -1.606 -0.468 1 98.81 111 ASN B O 1
ATOM 1636 N N . TRP B 1 112 ? -9.133 -1.547 -2.662 1 97.88 112 TRP B N 1
ATOM 1637 C CA . TRP B 1 112 ? -10.445 -2.162 -2.832 1 97.88 112 TRP B CA 1
ATOM 1638 C C . TRP B 1 112 ? -10.609 -2.732 -4.238 1 97.88 112 TRP B C 1
ATOM 1640 O O . TRP B 1 112 ? -9.859 -2.373 -5.148 1 97.88 112 TRP B O 1
ATOM 1650 N N . PRO B 1 113 ? -11.609 -3.684 -4.492 1 95.25 113 PRO B N 1
ATOM 1651 C CA . PRO B 1 113 ? -12.508 -4.316 -3.525 1 95.25 113 PRO B CA 1
ATOM 1652 C C . PRO B 1 113 ? -11.812 -5.367 -2.666 1 95.25 113 PRO B C 1
ATOM 1654 O O . PRO B 1 113 ? -10.672 -5.742 -2.947 1 95.25 113 PRO B O 1
ATOM 1657 N N . LEU B 1 114 ? -12.438 -5.711 -1.544 1 95.12 114 LEU B N 1
ATOM 1658 C CA . LEU B 1 114 ? -11.945 -6.785 -0.691 1 95.12 114 LEU B CA 1
ATOM 1659 C C . LEU B 1 114 ? -12.727 -8.07 -0.926 1 95.12 114 LEU B C 1
ATOM 1661 O O . LEU B 1 114 ? -13.781 -8.055 -1.567 1 95.12 114 LEU B O 1
ATOM 1665 N N . GLY B 1 115 ? -12.188 -9.211 -0.417 1 79.88 115 GLY B N 1
ATOM 1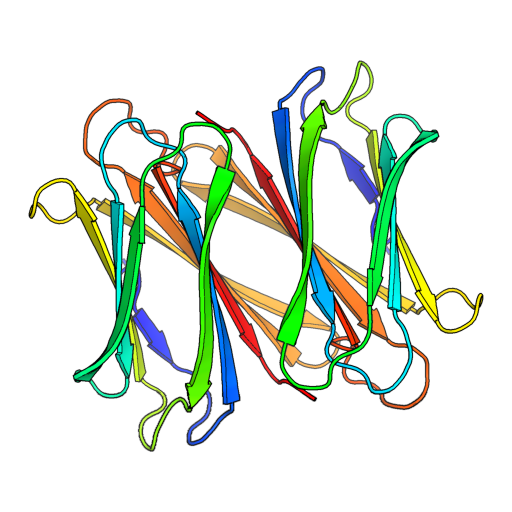666 C CA . GLY B 1 115 ? -12.891 -10.477 -0.481 1 79.88 115 GLY B CA 1
ATOM 1667 C C . GLY B 1 115 ? -12.695 -11.203 -1.798 1 79.88 115 GLY B C 1
ATOM 1668 O O . GLY B 1 115 ? -12.227 -10.617 -2.775 1 79.88 115 GLY B O 1
#

Foldseek 3Di:
DPPFQKDADPAFAKKKKWKWAQAQFKKWKFKDAPNHTPDIFIDHDNPGDTRDMDIDTNHGGRIIGMWMATPPHTWDKDWDWDADPPRWIKIKMFTHHPPDDPSHRMIMIMTDDDD/DPPFQKDADPAFAKKKKWKWAQAQFKKWKFKDAPNHTPDIFIDHDNPGDTRDMDIDTNHGGRIIGMWMATPPHTWDKDWDWDADPPRWIKIKIFTHHPDPPPSHRMIMIMTDDDD

GO terms:
  GO:0044010 single-species biofilm formation (P, IDA)
  GO:0030246 carbohydrate binding (F, IDA)

Nearest PDB structures (foldseek):
  2jdn-assembly1_C  TM=9.904E-01  e=6.682E-20  Pseudomonas aeruginosa
  2jdp-assembly1_D  TM=9.909E-01  e=1.075E-19  Pseudomonas aeruginosa
  2jdy-assembly1_D  TM=9.874E-01  e=1.477E-19  Pseudomonas aeruginosa
  4ut5-assembly1_A  TM=9.886E-01  e=1.102E-18  Pseudomonas paraeruginosa PA7
  5a6q-assembly1_A  TM=9.895E-01  e=1.435E-18  Pseudomonas aeruginosa UCBPP-PA14

Secondary structure (DSSP, 8-state):
---TTEEEPPTT-EEEEEEEEEEEEEEEEEEEETTEEEEEEEEEEEEEEEEEEEEEE-TTT-EEEEEEEETTEEPEEEEEEEE-GGG-EEEEEEEE-SSSS-S-SEEEEEEE---/---TTEEEPPTT-EEEEEEEEEEEEEEEEEEEETTEEEEEEEEEEEEEEEEEEEEEE-TTT-EEEEEEEETTEEPEEEEEEEE-GGG-EEEEEEEE-SSSS-S-SEEEEEEE---

Organism: Pseudomonas aeruginosa (strain ATCC 15692 / DSM 22644 / CIP 104116 / JCM 14847 / LMG 12228 / 1C / PRS 101 / PAO1) (NCBI:txid208964)

Radius of gyration: 16.43 Å; Cα contacts (8 Å, |Δi|>4): 709; chains: 2; bounding box: 47×45×38 Å

InterPro domains:
  IPR010907 Calcium-mediated lectin [PF07472] (7-113)
  IPR016927 Lectin, sugar-binding [PIRSF029595] (1-115)
  IPR036684 Calcium-mediated lectin superfamily [G3DSA:2.60.120.400] (2-115)
  IPR036684 Calcium-mediated lectin superfamily [SSF82026] (3-115)

Solvent-accessible surface area (backbone atoms only — not comparable to full-atom values): 11451 Å² total; per-residue (Å²): 125,82,67,55,38,59,46,77,46,65,53,67,32,52,31,36,39,36,33,28,17,12,20,91,57,50,34,36,39,38,35,22,36,70,89,35,81,73,46,75,32,59,36,60,24,58,66,57,38,77,42,39,71,49,73,47,60,24,41,84,75,3,33,35,34,54,44,46,25,42,89,86,36,78,35,51,60,41,56,50,76,46,75,50,64,66,61,26,32,36,38,42,32,25,20,23,81,72,84,58,78,46,30,39,33,35,36,38,44,32,42,26,65,68,84,124,82,66,53,36,58,46,77,46,64,52,67,32,54,30,35,39,37,35,28,16,12,21,90,56,49,35,35,39,36,36,22,36,72,88,34,81,72,45,75,32,58,36,63,24,57,67,57,38,78,41,40,71,47,74,47,60,24,38,83,77,3,34,35,34,52,46,45,25,42,87,84,37,76,35,52,61,42,54,50,76,45,74,49,64,62,62,26,31,36,38,39,33,26,20,23,84,76,81,78,70,44,28,38,32,33,34,36,45,32,42,26,66,68,83

pLDDT: mean 95.61, std 7.4, range [40.88, 98.94]

Sequence (230 aa):
MATQGVFTLPANTRFGVTAFANSSGTQTVNVLVNNETAATFSGQSTNNAVIGTQVLNSGSSGKVQVQVSVNGRPSDLVSAQVILTNELNFALVGSEDGTDNDYNDAVVVINWPLGMATQGVFTLPANTRFGVTAFANSSGTQTVNVLVNNETAATFSGQSTNNAVIGTQVLNSGSSGKVQVQVSVNGRPSDLVSAQVILTNELNFALVGSEDGTDNDYNDAVVVINWPLG